Protein AF-A0A945JU28-F1 (afdb_monomer)

Nearest PDB structures (foldseek):
  5l0b-assembly1_A  TM=1.594E-01  e=4.476E+00  Rattus norvegicus
  5mhp-assembly1_A  TM=1.867E-01  e=7.519E+00  Homo sapiens
  5l0e-assembly1_A  TM=1.637E-01  e=5.437E+00  Rattus norvegicus
  5olb-assembly1_A  TM=1.690E-01  e=5.801E+00  Mus musculus

Solvent-accessible surface area (backbone atoms only — not comparable to full-atom values): 14036 Å² total; per-residue (Å²): 142,80,88,73,96,76,74,76,91,63,91,68,73,68,93,60,62,91,32,33,86,35,89,89,37,90,53,13,48,70,56,55,32,55,73,56,69,64,57,60,71,71,55,27,81,43,20,20,92,80,35,74,1,50,85,67,68,55,36,48,52,78,80,30,81,82,35,85,69,35,61,32,73,58,32,27,42,95,88,31,65,54,40,65,24,21,89,85,69,45,60,48,35,66,38,77,70,21,21,48,49,60,63,52,53,67,40,61,68,30,60,69,61,55,70,48,41,42,24,63,76,59,94,44,71,87,31,72,81,51,71,71,80,82,89,66,82,57,78,43,70,22,70,69,30,37,34,84,77,15,65,60,46,76,41,79,92,72,44,27,42,25,21,20,33,62,34,15,26,67,44,67,15,78,38,38,59,46,51,49,35,48,81,83,67,65,72,85,45,92,40,22,32,35,51,51,71,85,41,96,56,85,82,54,68,87,55,93,65,94,44,63,24,83,67,27,55,74,26,24,38,82,86,68,46,63,78,30,24,73,54,34,89,64,80,62,83,75,76

Foldseek 3Di:
DDDDPDDDPDPPPPPADPCCPPPPDPRHVLNVCVVVLVDCCVVCVQCNPQSCGRVNNDRQCVPVVVHCFDQQNQAPHDPDSHHCAHNVRDNQLLDLRNFCRCVQQVDQLADGDDPQQFFDDAPTSPGCQPRVPPRDTDTDHDPLQCFQNFDWDADPVQCKIARGQQQAVHAQAPGRMDHRSDPVPPCPDPRRNHHDPVDPDPPDDNDPDPAPCVPLVVAADRVRGGPDNHQGSVNDDRD

Radius of gyration: 24.11 Å; Cα contacts (8 Å, |Δi|>4): 373; chains: 1; bounding box: 66×28×70 Å

pLDDT: mean 83.83, std 13.15, range [36.69, 96.69]

Sequence (239 aa):
MTDDPLQPSGPAARAHPEGWIIGSSDEHHAKAIAAAGWDLVECQTCHGVDYSGGITASSCYTCHDQGPEDCDVCHGGGGQIHPPEDLSGSSDPASRGVGAHMAHLSTQATTPLECDDCHQIPAGFADPAHIDGDGRAEVIFGERALTGGAMPIYDVDMASCANTYCHSGGRFGLNPTVTWNNPEANEGACGTCHALAPGPETAHVQVNATSCAICHASMIDADDNFIDASLHMNGEPDL

Structure (mmCIF, N/CA/C/O backbone):
data_AF-A0A945JU28-F1
#
_entry.id   AF-A0A945JU28-F1
#
loop_
_atom_site.group_PDB
_atom_site.id
_atom_site.type_symbol
_atom_site.label_atom_id
_atom_site.label_alt_id
_atom_site.label_comp_id
_atom_site.label_asym_id
_atom_site.label_entity_id
_atom_site.label_seq_id
_atom_site.pdbx_PDB_ins_code
_atom_site.Cartn_x
_atom_site.Cartn_y
_atom_site.Cartn_z
_atom_site.occupancy
_atom_site.B_iso_or_equiv
_atom_site.auth_seq_id
_atom_site.auth_comp_id
_atom_site.auth_asym_id
_atom_site.auth_atom_id
_atom_site.pdbx_PDB_model_num
ATOM 1 N N . MET A 1 1 ? 41.850 3.429 -12.110 1.00 42.38 1 MET A N 1
ATOM 2 C CA . MET A 1 1 ? 41.727 3.690 -13.555 1.00 42.38 1 MET A CA 1
ATOM 3 C C . MET A 1 1 ? 42.361 2.517 -14.266 1.00 42.38 1 MET A C 1
ATOM 5 O O . MET A 1 1 ? 43.581 2.422 -14.302 1.00 42.38 1 MET A O 1
ATOM 9 N N . THR A 1 2 ? 41.538 1.573 -14.693 1.00 36.69 2 THR A N 1
ATOM 10 C CA . THR A 1 2 ? 41.939 0.443 -15.531 1.00 36.69 2 THR A CA 1
ATOM 11 C C . THR A 1 2 ? 40.848 0.321 -16.577 1.00 36.69 2 THR A C 1
ATOM 13 O O . THR A 1 2 ? 39.710 0.017 -16.229 1.00 36.69 2 THR A O 1
ATOM 16 N N . ASP A 1 3 ? 41.203 0.690 -17.803 1.00 40.12 3 ASP A N 1
ATOM 17 C CA . ASP A 1 3 ? 40.348 0.689 -18.984 1.00 40.12 3 ASP A CA 1
ATOM 18 C C . ASP A 1 3 ? 39.880 -0.734 -19.331 1.00 40.12 3 ASP A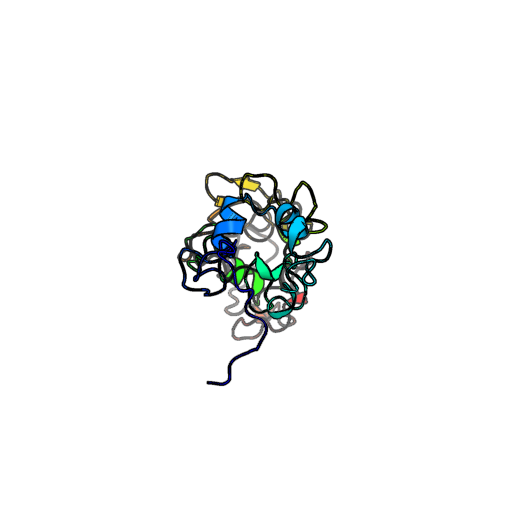 C 1
ATOM 20 O O . ASP A 1 3 ? 40.686 -1.666 -19.371 1.00 40.12 3 ASP A O 1
ATOM 24 N N . ASP A 1 4 ? 38.580 -0.882 -19.593 1.00 41.47 4 ASP A N 1
ATOM 25 C CA . ASP A 1 4 ? 37.949 -2.087 -20.144 1.00 41.47 4 ASP A CA 1
ATOM 26 C C . ASP A 1 4 ? 38.040 -2.058 -21.691 1.00 41.47 4 ASP A C 1
ATOM 28 O O . ASP A 1 4 ? 37.616 -1.074 -22.309 1.00 41.47 4 ASP A O 1
ATOM 32 N N . PRO A 1 5 ? 38.618 -3.083 -22.351 1.00 43.69 5 PRO A N 1
ATOM 33 C CA . PRO A 1 5 ? 38.992 -3.036 -23.766 1.00 43.69 5 PRO A CA 1
ATOM 34 C C . PRO A 1 5 ? 37.866 -3.329 -24.781 1.00 43.69 5 PRO A C 1
ATOM 36 O O . PRO A 1 5 ? 38.167 -3.751 -25.898 1.00 43.69 5 PRO A O 1
ATOM 39 N N . LEU A 1 6 ? 36.589 -3.080 -24.476 1.00 43.50 6 LEU A N 1
ATOM 40 C CA . LEU A 1 6 ? 35.486 -3.272 -25.438 1.00 43.50 6 LEU A CA 1
ATOM 41 C C . LEU A 1 6 ? 34.560 -2.056 -25.589 1.00 43.50 6 LEU A C 1
ATOM 43 O O . LEU A 1 6 ? 33.346 -2.204 -25.704 1.00 43.50 6 LEU A O 1
ATOM 47 N N . GLN A 1 7 ? 35.113 -0.843 -25.681 1.00 45.75 7 GLN A N 1
ATOM 48 C CA . GLN A 1 7 ? 34.327 0.282 -26.199 1.00 45.75 7 GLN A CA 1
ATOM 49 C C . GLN A 1 7 ? 34.174 0.178 -27.730 1.00 45.75 7 GLN A C 1
ATOM 51 O O . GLN A 1 7 ? 35.179 0.258 -28.449 1.00 45.75 7 GLN A O 1
ATOM 56 N N . PRO A 1 8 ? 32.948 0.013 -28.270 1.00 40.78 8 PRO A N 1
ATOM 57 C CA . PRO A 1 8 ? 32.738 -0.001 -29.710 1.00 40.78 8 PRO A CA 1
ATOM 58 C C . PRO A 1 8 ? 33.094 1.364 -30.306 1.00 40.78 8 PRO A C 1
ATOM 60 O O . PRO A 1 8 ? 32.563 2.407 -29.929 1.00 40.78 8 PRO A O 1
ATOM 63 N N . SER A 1 9 ? 34.023 1.345 -31.257 1.00 44.06 9 SER A N 1
ATOM 64 C CA . SER A 1 9 ? 34.525 2.521 -31.962 1.00 44.06 9 SER A CA 1
ATOM 65 C C . SER A 1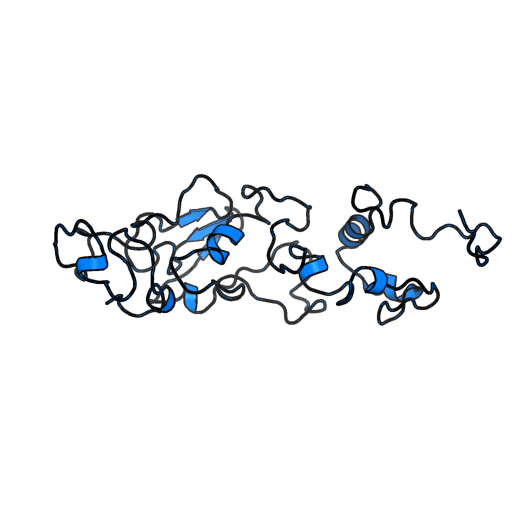 9 ? 33.588 2.863 -33.126 1.00 44.06 9 SER A C 1
ATOM 67 O O . SER A 1 9 ? 33.711 2.346 -34.234 1.00 44.06 9 SER A O 1
ATOM 69 N N . GLY A 1 10 ? 32.633 3.746 -32.855 1.00 37.34 10 GLY A N 1
ATOM 70 C CA . GLY A 1 10 ? 31.731 4.394 -33.810 1.00 37.34 10 GLY A CA 1
ATOM 71 C C . GLY A 1 10 ? 30.787 5.329 -33.047 1.00 37.34 10 GLY A C 1
ATOM 72 O O . GLY A 1 10 ? 30.695 5.196 -31.826 1.00 37.34 10 GLY A O 1
ATOM 73 N N . PRO A 1 11 ? 30.073 6.272 -33.691 1.00 40.19 11 PRO A N 1
ATOM 74 C CA . PRO A 1 11 ? 29.002 7.003 -33.027 1.00 40.19 11 PRO A CA 1
ATOM 75 C C . PRO A 1 11 ? 27.813 6.049 -32.861 1.00 40.19 11 PRO A C 1
ATOM 77 O O . PRO A 1 11 ? 26.791 6.176 -33.530 1.00 40.19 11 PRO A O 1
ATOM 80 N N . ALA A 1 12 ? 27.963 5.040 -32.003 1.00 47.75 12 ALA A N 1
ATOM 81 C CA . ALA A 1 12 ? 26.825 4.376 -31.413 1.00 47.75 12 ALA A CA 1
ATOM 82 C C . ALA A 1 12 ? 26.159 5.453 -30.561 1.00 47.75 12 ALA A C 1
ATOM 84 O O . ALA A 1 12 ? 26.681 5.837 -29.513 1.00 47.75 12 ALA A O 1
ATOM 85 N N . ALA A 1 13 ? 25.066 6.023 -31.068 1.00 52.62 13 ALA A N 1
ATOM 86 C CA . ALA A 1 13 ? 24.172 6.797 -30.231 1.00 52.62 13 ALA A CA 1
ATOM 87 C C . ALA A 1 13 ? 23.906 5.935 -28.995 1.00 52.62 13 ALA A C 1
ATOM 89 O O . ALA A 1 13 ? 23.427 4.807 -29.122 1.00 52.62 13 ALA A O 1
ATOM 90 N N . ARG A 1 14 ? 24.329 6.408 -27.820 1.00 68.56 14 ARG A N 1
ATOM 91 C CA . ARG A 1 14 ? 23.984 5.734 -26.574 1.00 68.56 14 ARG A CA 1
ATOM 92 C C . ARG A 1 14 ? 22.463 5.654 -26.560 1.00 68.56 14 ARG A C 1
ATOM 94 O O . ARG A 1 14 ? 21.815 6.693 -26.630 1.00 68.56 14 ARG A O 1
ATOM 101 N N . ALA A 1 15 ? 21.921 4.439 -26.536 1.00 84.12 15 ALA A N 1
ATOM 102 C CA . ALA A 1 15 ? 20.474 4.244 -26.528 1.00 84.12 15 ALA A CA 1
ATOM 103 C C . ALA A 1 15 ? 19.839 4.891 -25.285 1.00 84.12 15 ALA A C 1
ATOM 105 O O . ALA A 1 15 ? 18.707 5.353 -25.350 1.00 84.12 15 ALA A O 1
ATOM 106 N N . HIS A 1 16 ? 20.608 4.985 -24.191 1.00 89.88 16 HIS A N 1
ATOM 107 C CA . HIS A 1 16 ? 20.205 5.617 -22.941 1.00 89.88 16 HIS A CA 1
ATOM 108 C C . HIS A 1 16 ? 21.125 6.796 -22.557 1.00 89.88 16 HIS A C 1
ATOM 110 O O . HIS A 1 16 ? 22.333 6.759 -22.842 1.00 89.88 16 HIS A O 1
ATOM 116 N N . PRO A 1 17 ? 20.588 7.825 -21.880 1.00 90.56 17 PRO A N 1
ATOM 117 C CA . PRO A 1 17 ? 21.346 8.965 -21.360 1.00 90.56 17 PRO A CA 1
ATOM 118 C C . PRO A 1 17 ? 22.371 8.574 -20.281 1.00 90.56 17 PRO A C 1
ATOM 120 O O . PRO A 1 17 ? 22.396 7.456 -19.769 1.00 90.56 17 PRO A O 1
ATOM 123 N N . GLU A 1 18 ? 23.249 9.513 -19.906 1.00 88.00 18 GLU A N 1
ATOM 124 C CA . GLU A 1 18 ? 24.277 9.270 -18.881 1.00 88.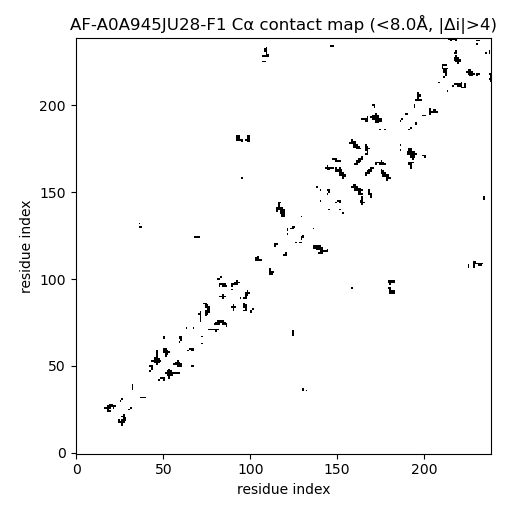00 18 GLU A CA 1
ATOM 125 C C . GLU A 1 18 ? 23.703 8.965 -17.499 1.00 88.00 18 GLU A C 1
ATOM 127 O O . GLU A 1 18 ? 24.243 8.120 -16.789 1.00 88.00 18 GLU A O 1
ATOM 132 N N . GLY A 1 19 ? 22.576 9.590 -17.165 1.00 90.75 19 GLY A N 1
ATOM 133 C C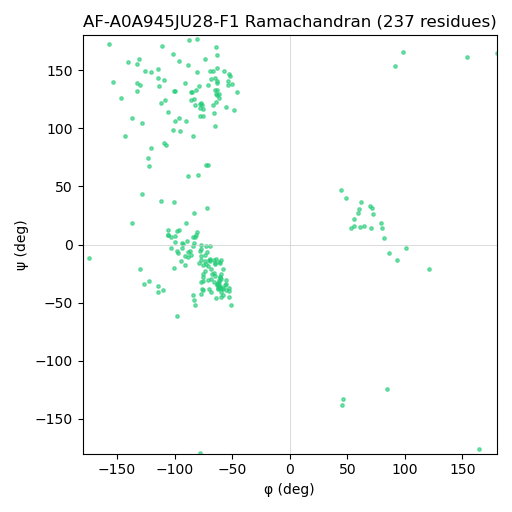A . GLY A 1 19 ? 21.897 9.425 -15.885 1.00 90.75 19 GLY A CA 1
ATOM 134 C C . GLY A 1 19 ? 21.094 8.135 -15.715 1.00 90.75 19 GLY A C 1
ATOM 135 O O . GLY A 1 19 ? 20.540 7.934 -14.641 1.00 90.75 19 GLY A O 1
ATOM 136 N N . TRP A 1 20 ? 21.054 7.248 -16.717 1.00 92.06 20 TRP A N 1
ATOM 137 C CA . TRP A 1 20 ? 20.153 6.084 -16.748 1.00 92.06 20 TRP A CA 1
ATOM 138 C C . TRP A 1 20 ? 20.208 5.193 -15.498 1.00 92.06 20 TRP A C 1
ATOM 140 O O . TRP A 1 20 ? 19.177 4.732 -15.016 1.00 92.06 20 TRP A O 1
ATOM 150 N N . ILE A 1 21 ? 21.406 4.971 -14.952 1.00 90.31 21 ILE A N 1
ATOM 151 C CA . ILE A 1 21 ? 21.650 4.107 -13.780 1.00 90.31 21 ILE A CA 1
ATOM 152 C C . ILE A 1 21 ? 21.949 4.897 -12.498 1.00 90.31 21 ILE A C 1
ATOM 154 O O . ILE A 1 21 ? 22.379 4.330 -11.497 1.00 90.31 21 ILE A O 1
ATOM 158 N N . ILE A 1 22 ? 21.792 6.220 -12.533 1.00 90.00 22 ILE A N 1
ATOM 159 C CA . ILE A 1 22 ? 22.068 7.094 -11.395 1.00 90.00 22 ILE A CA 1
ATOM 160 C C . ILE A 1 22 ? 20.731 7.404 -10.726 1.00 90.00 22 ILE A C 1
ATOM 162 O O . ILE A 1 22 ? 19.955 8.189 -11.261 1.00 90.00 22 ILE A O 1
ATOM 166 N N . GLY A 1 23 ? 20.470 6.811 -9.556 1.00 84.88 23 GLY A N 1
ATOM 167 C CA . GLY A 1 23 ? 19.165 6.903 -8.878 1.00 84.88 23 GLY A CA 1
ATOM 168 C C . GLY A 1 23 ? 18.668 8.332 -8.620 1.00 84.88 23 GLY A C 1
ATOM 169 O O . GLY A 1 23 ? 17.474 8.591 -8.670 1.00 84.88 23 GLY A O 1
ATOM 170 N N . SER A 1 24 ? 19.576 9.291 -8.420 1.00 85.75 24 SER A N 1
ATOM 171 C CA . SER A 1 24 ? 19.233 10.708 -8.225 1.00 85.75 24 SER A CA 1
ATOM 172 C C . SER A 1 24 ? 19.026 11.501 -9.521 1.00 85.75 24 SER A C 1
ATOM 174 O O . SER A 1 24 ? 18.768 12.702 -9.465 1.00 85.75 24 SER A O 1
ATOM 176 N N . SER A 1 25 ? 19.186 10.879 -10.690 1.00 92.81 25 SER A N 1
ATOM 177 C CA . SER A 1 25 ? 19.094 11.570 -11.973 1.00 92.81 25 SER A CA 1
ATOM 178 C C . SER A 1 25 ? 17.648 11.785 -12.421 1.00 92.81 25 SER A C 1
ATOM 180 O O . SER A 1 25 ? 16.758 10.967 -12.187 1.00 92.81 25 SER A O 1
ATOM 182 N N . ASP A 1 26 ? 17.413 12.876 -13.146 1.00 90.25 26 ASP A N 1
ATOM 183 C CA . ASP A 1 26 ? 16.169 13.079 -13.898 1.00 90.25 26 ASP A CA 1
ATOM 184 C C . ASP A 1 26 ? 16.043 12.166 -15.115 1.00 90.25 26 ASP A C 1
ATOM 186 O O . ASP A 1 26 ? 14.937 11.877 -15.553 1.00 90.25 26 ASP A O 1
ATOM 190 N N . GLU A 1 27 ? 17.162 11.606 -15.562 1.00 91.12 27 GLU A N 1
ATOM 191 C CA . GLU A 1 27 ? 17.245 10.666 -16.677 1.00 91.12 27 GLU A CA 1
ATOM 192 C C . GLU A 1 27 ? 17.252 9.198 -16.214 1.00 91.12 27 GLU A C 1
ATOM 194 O O . GLU A 1 27 ? 17.620 8.304 -16.979 1.00 91.12 27 GLU A O 1
ATOM 199 N N . HIS A 1 28 ? 16.924 8.941 -14.943 1.00 93.06 28 HIS A N 1
ATOM 200 C CA . HIS A 1 28 ? 16.930 7.596 -14.375 1.00 93.06 28 HIS A CA 1
ATOM 201 C C . HIS A 1 28 ? 15.899 6.691 -15.062 1.00 93.06 28 HIS A C 1
ATOM 203 O O . HIS A 1 28 ? 14.772 7.111 -15.330 1.00 93.06 28 HIS A O 1
ATOM 209 N N . HIS A 1 29 ? 16.256 5.425 -15.290 1.00 92.75 29 HIS A N 1
ATOM 210 C CA . HIS A 1 29 ? 15.413 4.470 -16.013 1.00 92.75 29 HIS A CA 1
ATOM 211 C C . HIS A 1 29 ? 14.015 4.298 -15.412 1.00 92.75 29 HIS A C 1
ATOM 213 O O . HIS A 1 29 ? 13.062 4.180 -16.170 1.00 92.75 29 HIS A O 1
ATOM 219 N N . ALA A 1 30 ? 13.858 4.374 -14.084 1.00 90.44 30 ALA A N 1
ATOM 220 C CA . ALA A 1 30 ? 12.537 4.301 -13.449 1.00 90.44 30 ALA A CA 1
ATOM 221 C C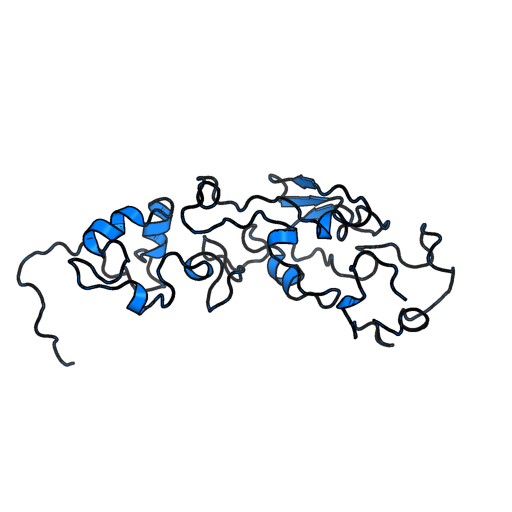 . ALA A 1 30 ? 11.576 5.395 -13.958 1.00 90.44 30 ALA A C 1
ATOM 223 O O . ALA A 1 30 ? 10.405 5.124 -14.200 1.00 90.44 30 ALA A O 1
ATOM 224 N N . LYS A 1 31 ? 12.078 6.616 -14.212 1.00 90.12 31 LYS A N 1
ATOM 225 C CA . LYS A 1 31 ? 11.278 7.719 -14.776 1.00 90.12 31 LYS A CA 1
ATOM 226 C C . LYS A 1 31 ? 10.909 7.455 -16.237 1.00 90.12 31 LYS A C 1
ATOM 228 O O . LYS A 1 31 ? 9.797 7.766 -16.653 1.00 90.12 31 LYS A O 1
ATOM 233 N N . ALA A 1 32 ? 11.824 6.869 -17.008 1.00 90.31 32 ALA A N 1
ATOM 234 C CA . ALA A 1 32 ? 11.563 6.490 -18.395 1.00 90.31 32 ALA A CA 1
ATOM 235 C C . ALA A 1 32 ? 10.543 5.344 -18.498 1.00 90.31 32 ALA A C 1
ATOM 237 O O . ALA A 1 32 ? 9.647 5.409 -19.334 1.00 90.31 32 ALA A O 1
ATOM 238 N N . ILE A 1 33 ? 10.637 4.347 -17.615 1.00 92.19 33 ILE A N 1
ATOM 239 C CA . ILE A 1 33 ? 9.684 3.235 -17.508 1.00 92.19 33 ILE A CA 1
ATOM 240 C C . ILE A 1 33 ? 8.305 3.764 -17.099 1.00 92.19 33 ILE A C 1
ATOM 242 O O . ILE A 1 33 ? 7.317 3.453 -17.757 1.00 92.19 33 ILE A O 1
ATOM 246 N N . ALA A 1 34 ? 8.228 4.645 -16.096 1.00 90.56 34 ALA A N 1
ATOM 247 C CA . ALA A 1 34 ? 6.977 5.304 -15.717 1.00 90.56 34 ALA A CA 1
ATOM 248 C C . ALA A 1 34 ? 6.354 6.084 -16.892 1.00 90.56 34 ALA A C 1
ATOM 250 O O . ALA A 1 34 ? 5.154 5.988 -17.145 1.00 90.56 34 ALA A O 1
ATOM 251 N N . ALA A 1 35 ? 7.167 6.819 -17.661 1.00 89.62 35 ALA A N 1
ATOM 252 C CA . ALA A 1 35 ? 6.713 7.549 -18.847 1.00 89.62 35 ALA A CA 1
ATOM 253 C C . ALA A 1 35 ? 6.258 6.629 -19.997 1.00 89.62 35 ALA A C 1
ATOM 255 O O . ALA A 1 35 ? 5.427 7.038 -20.808 1.00 89.62 35 ALA A O 1
ATOM 256 N N . ALA A 1 36 ? 6.769 5.397 -20.050 1.00 89.31 36 ALA A N 1
ATOM 257 C CA . ALA A 1 36 ? 6.320 4.342 -20.955 1.00 89.31 36 ALA A CA 1
ATOM 258 C C . ALA A 1 36 ? 5.072 3.598 -20.439 1.00 89.31 36 ALA A C 1
ATOM 260 O O . ALA A 1 36 ? 4.655 2.612 -21.039 1.00 89.31 36 ALA A O 1
ATOM 261 N N . GLY A 1 37 ? 4.463 4.055 -19.338 1.00 90.00 37 GLY A N 1
ATOM 262 C CA . GLY A 1 37 ? 3.306 3.393 -18.737 1.00 90.00 37 GLY A CA 1
ATOM 263 C C . GLY A 1 37 ? 3.663 2.070 -18.066 1.00 90.00 37 GLY A C 1
ATOM 264 O O . GLY A 1 37 ? 2.842 1.164 -18.058 1.00 90.00 37 GLY A O 1
ATOM 265 N N . TRP A 1 38 ? 4.883 1.962 -17.533 1.00 91.62 38 TRP A N 1
ATOM 266 C CA . TRP A 1 38 ? 5.418 0.763 -16.880 1.00 91.62 38 TRP A CA 1
ATOM 267 C C . TRP A 1 38 ? 5.576 -0.454 -17.805 1.00 91.62 38 TRP A C 1
ATOM 269 O O . TRP A 1 38 ? 5.777 -1.565 -17.327 1.00 91.62 38 TRP A O 1
ATOM 279 N N . ASP A 1 39 ? 5.540 -0.256 -19.126 1.00 90.88 39 ASP A N 1
ATOM 280 C CA . ASP A 1 39 ? 5.762 -1.319 -20.106 1.00 90.88 39 ASP A CA 1
ATOM 281 C C . ASP A 1 39 ? 7.262 -1.638 -20.255 1.00 90.88 39 ASP A C 1
ATOM 283 O O . ASP A 1 39 ? 8.064 -0.802 -20.679 1.00 90.88 39 ASP A O 1
ATOM 287 N N . LEU A 1 40 ? 7.641 -2.873 -19.915 1.00 92.69 40 LEU A N 1
ATOM 288 C CA . LEU A 1 40 ? 9.009 -3.387 -20.035 1.00 92.69 40 LEU A CA 1
ATOM 289 C C . LEU A 1 40 ? 9.239 -4.206 -21.317 1.00 92.69 40 LEU A C 1
ATOM 291 O O . LEU A 1 40 ? 10.381 -4.564 -21.625 1.00 92.69 40 LEU A O 1
ATOM 295 N N . VAL A 1 41 ? 8.190 -4.496 -22.097 1.00 91.94 41 VAL A N 1
ATOM 296 C CA . VAL A 1 41 ? 8.263 -5.385 -23.268 1.00 91.94 41 VAL A CA 1
ATOM 297 C C . VAL A 1 41 ? 9.214 -4.829 -24.324 1.00 91.94 41 VAL A C 1
ATOM 299 O O . VAL A 1 41 ? 9.990 -5.579 -24.918 1.00 91.94 41 VAL A O 1
ATOM 302 N N . GLU A 1 42 ? 9.228 -3.512 -24.539 1.00 91.00 42 GLU A N 1
ATOM 303 C CA . GLU A 1 42 ? 10.135 -2.899 -25.514 1.00 91.00 42 GLU A CA 1
ATOM 304 C C . GLU A 1 42 ? 11.611 -3.132 -25.145 1.00 91.00 42 GLU A C 1
ATOM 306 O O . GLU A 1 42 ? 12.438 -3.408 -26.025 1.00 91.00 42 GLU A O 1
ATOM 311 N N . CYS A 1 43 ? 11.937 -3.125 -23.847 1.00 92.69 43 CYS A N 1
ATOM 312 C CA . CYS A 1 43 ? 13.291 -3.344 -23.340 1.00 92.69 43 CYS A CA 1
ATOM 313 C C . CYS A 1 43 ? 13.830 -4.730 -23.724 1.00 92.69 43 CYS A C 1
ATOM 315 O O . CYS A 1 43 ? 15.028 -4.870 -24.002 1.00 92.69 43 CYS A O 1
ATOM 317 N N . GLN A 1 44 ? 12.955 -5.738 -23.815 1.00 94.69 44 GLN A N 1
ATOM 318 C CA . GLN A 1 44 ? 13.317 -7.114 -24.174 1.00 94.69 44 GLN A CA 1
ATOM 319 C C . GLN A 1 44 ? 13.953 -7.216 -25.566 1.00 94.69 44 GLN A C 1
ATOM 321 O O . GLN A 1 44 ? 14.806 -8.076 -25.800 1.00 94.69 44 GLN A O 1
ATOM 326 N N . THR A 1 45 ? 13.612 -6.298 -26.479 1.00 94.44 45 THR A N 1
ATOM 327 C CA . THR A 1 45 ? 14.178 -6.232 -27.840 1.00 94.44 45 THR A CA 1
ATOM 328 C C . THR A 1 45 ? 15.706 -6.149 -27.825 1.00 94.44 45 THR A C 1
ATOM 330 O O . THR A 1 45 ? 16.376 -6.703 -28.699 1.00 94.44 45 THR A O 1
ATOM 333 N N . CYS A 1 46 ? 16.264 -5.480 -26.813 1.00 94.69 46 CYS A N 1
ATOM 334 C CA . CYS A 1 46 ? 17.700 -5.257 -26.666 1.00 94.69 46 CYS A CA 1
ATOM 335 C C . CYS A 1 46 ? 18.299 -6.056 -25.499 1.00 94.69 46 CYS A C 1
ATOM 337 O O . CYS A 1 46 ? 19.399 -6.599 -25.627 1.00 94.69 46 CYS A O 1
ATOM 339 N N . HIS A 1 47 ? 17.578 -6.151 -24.381 1.00 95.19 47 HIS A N 1
ATOM 340 C CA . HIS A 1 47 ? 18.051 -6.747 -23.128 1.00 95.19 47 HIS A CA 1
ATOM 341 C C . HIS A 1 47 ? 17.696 -8.232 -22.969 1.00 95.19 47 HIS A C 1
ATOM 343 O O . HIS A 1 47 ? 18.091 -8.844 -21.981 1.00 95.19 47 HIS A O 1
ATOM 349 N N . GLY A 1 48 ? 17.043 -8.833 -23.969 1.00 96.62 48 GLY A N 1
ATOM 350 C CA . GLY A 1 48 ? 16.643 -10.238 -23.964 1.00 96.62 48 GLY A CA 1
ATOM 351 C C . GLY A 1 48 ? 15.237 -10.430 -23.405 1.00 96.62 48 GLY A C 1
ATOM 352 O O . GLY A 1 48 ? 14.769 -9.634 -22.598 1.00 96.62 48 GLY A O 1
ATOM 353 N N . VAL A 1 49 ? 14.571 -11.502 -23.839 1.00 94.94 49 VAL A N 1
ATOM 354 C CA . VAL A 1 49 ? 13.208 -11.862 -23.395 1.00 94.94 49 VAL A CA 1
ATOM 355 C C . VAL A 1 49 ? 13.112 -12.102 -21.892 1.00 94.94 49 VAL A C 1
ATOM 357 O O . VAL A 1 49 ? 12.047 -11.957 -21.312 1.00 94.94 49 VAL A O 1
ATOM 360 N N . ASP A 1 50 ? 14.227 -12.482 -21.281 1.00 95.19 50 ASP A N 1
ATOM 361 C CA . ASP A 1 50 ? 14.378 -12.715 -19.857 1.00 95.19 50 ASP A CA 1
ATOM 362 C C . ASP A 1 50 ? 15.105 -11.565 -19.163 1.00 95.19 50 ASP A C 1
ATOM 364 O O . ASP A 1 50 ? 15.426 -11.715 -18.004 1.00 95.19 50 ASP A O 1
ATOM 368 N N . TYR A 1 51 ? 15.407 -10.448 -19.837 1.00 96.69 51 TYR A N 1
ATOM 369 C CA . TYR A 1 51 ? 16.184 -9.318 -19.304 1.00 96.69 51 TYR A CA 1
ATOM 370 C C . TYR A 1 51 ? 17.624 -9.648 -18.864 1.00 96.69 51 TYR A C 1
ATOM 372 O O . TYR A 1 51 ? 18.276 -8.846 -18.182 1.00 96.69 51 TYR A O 1
ATOM 380 N N . SER A 1 52 ? 18.168 -10.804 -19.267 1.00 96.50 52 SER A N 1
ATOM 381 C CA . SER A 1 52 ? 19.497 -11.265 -18.843 1.00 96.50 52 SER A CA 1
ATOM 382 C C . SER A 1 52 ? 20.658 -10.649 -19.640 1.00 96.50 52 SER A C 1
ATOM 384 O O . SER A 1 52 ? 21.804 -11.090 -19.522 1.00 96.50 52 SER A O 1
ATOM 386 N N . GLY A 1 53 ? 20.383 -9.659 -20.490 1.00 93.56 53 GLY A N 1
ATOM 387 C CA . GLY A 1 53 ? 21.371 -8.873 -21.225 1.00 93.56 53 GLY A CA 1
ATOM 388 C C . GLY A 1 53 ? 21.250 -8.924 -22.743 1.00 93.56 53 GLY A C 1
ATOM 389 O O . GLY A 1 53 ? 21.719 -7.998 -23.396 1.00 93.56 53 GLY A O 1
ATOM 390 N N . GLY A 1 54 ? 20.599 -9.936 -23.322 1.00 94.44 54 GLY A N 1
ATOM 391 C CA . GLY A 1 54 ? 20.291 -9.982 -24.757 1.00 94.44 54 GLY A CA 1
ATOM 392 C C . GLY A 1 54 ? 21.469 -9.619 -25.674 1.00 94.44 54 GLY A C 1
ATOM 393 O O . GLY A 1 54 ? 22.592 -10.092 -25.494 1.00 94.44 54 GLY A O 1
ATOM 394 N N . ILE A 1 55 ? 21.215 -8.758 -26.666 1.00 93.75 55 ILE A N 1
ATOM 395 C CA . ILE A 1 55 ? 22.236 -8.289 -27.622 1.00 93.75 55 ILE A CA 1
ATOM 396 C C . ILE A 1 55 ? 23.149 -7.198 -27.044 1.00 93.75 55 ILE A C 1
ATOM 398 O O . ILE A 1 55 ? 24.205 -6.927 -27.614 1.00 93.75 55 ILE A O 1
ATOM 402 N N . THR A 1 56 ? 22.755 -6.562 -25.935 1.00 92.50 56 THR A N 1
ATOM 403 C CA . THR A 1 56 ? 23.533 -5.497 -25.278 1.00 92.50 56 THR A CA 1
ATOM 404 C C . THR A 1 56 ? 24.485 -6.025 -24.204 1.00 92.50 56 THR A C 1
ATOM 406 O O . THR A 1 56 ? 25.303 -5.261 -23.696 1.00 92.50 56 THR A O 1
ATOM 409 N N . ALA A 1 57 ? 24.366 -7.306 -23.834 1.00 93.69 57 ALA A N 1
ATOM 410 C CA . ALA A 1 57 ? 25.011 -7.941 -22.682 1.00 93.69 57 ALA A CA 1
ATOM 411 C C . ALA A 1 57 ? 24.776 -7.222 -21.332 1.00 93.69 57 ALA A C 1
ATOM 413 O O . ALA A 1 57 ? 25.467 -7.502 -20.355 1.00 93.69 57 ALA A O 1
ATOM 414 N N . SER A 1 58 ? 23.806 -6.304 -21.256 1.00 92.44 58 SER A N 1
ATOM 415 C CA . SER A 1 58 ? 23.522 -5.497 -20.063 1.00 92.44 58 SER A CA 1
ATOM 416 C C . SER A 1 58 ? 22.315 -6.065 -19.320 1.00 92.44 58 SER A C 1
ATOM 418 O O . SER A 1 58 ? 21.178 -5.823 -19.718 1.00 92.44 58 SER A O 1
ATOM 420 N N . SER A 1 59 ? 22.568 -6.852 -18.274 1.00 95.00 59 SER A N 1
ATOM 421 C CA . SER A 1 59 ? 21.541 -7.589 -17.526 1.00 95.00 59 SER A CA 1
ATOM 422 C C . SER A 1 59 ? 20.882 -6.740 -16.436 1.00 95.00 59 SER A C 1
ATOM 424 O O . SER A 1 59 ? 21.588 -6.163 -15.603 1.00 95.00 59 SER A O 1
ATOM 426 N N . CYS A 1 60 ? 19.546 -6.733 -16.385 1.00 94.31 60 CYS A N 1
ATOM 427 C CA . CYS A 1 60 ? 18.772 -6.095 -15.310 1.00 94.31 60 CYS A CA 1
ATOM 428 C C . CYS A 1 60 ? 19.073 -6.721 -13.937 1.00 94.31 60 CYS A C 1
ATOM 430 O O . CYS A 1 60 ? 19.128 -6.014 -12.931 1.00 94.31 60 CYS A O 1
ATOM 432 N N . TYR A 1 61 ? 19.404 -8.015 -13.918 1.00 95.56 61 TYR A N 1
ATOM 433 C CA . TYR A 1 61 ? 19.793 -8.769 -12.719 1.00 95.56 61 TYR A CA 1
ATOM 434 C C . TYR A 1 61 ? 21.143 -8.370 -12.131 1.00 95.56 61 TYR A C 1
ATOM 436 O O . TYR A 1 61 ? 21.573 -8.932 -11.134 1.00 95.56 61 TYR A O 1
ATOM 444 N N . THR A 1 62 ? 21.849 -7.421 -12.746 1.00 94.06 62 THR A N 1
ATOM 445 C CA . THR A 1 62 ? 23.056 -6.858 -12.129 1.00 94.06 62 THR A CA 1
ATOM 446 C C . THR A 1 62 ? 22.709 -6.027 -10.892 1.00 94.06 62 THR A C 1
ATOM 448 O O . THR A 1 62 ? 23.530 -5.922 -9.983 1.00 94.06 62 THR A O 1
ATOM 451 N N . CYS A 1 63 ? 21.512 -5.430 -10.875 1.00 91.38 63 CYS A N 1
ATOM 452 C CA . CYS A 1 63 ? 21.022 -4.607 -9.769 1.00 91.38 63 CYS A CA 1
ATOM 453 C C . CYS A 1 63 ? 19.694 -5.118 -9.188 1.00 91.38 63 CYS A C 1
ATOM 455 O O . CYS A 1 63 ? 19.458 -4.934 -8.000 1.00 91.38 63 CYS A O 1
ATOM 457 N N . HIS A 1 64 ? 18.836 -5.736 -10.006 1.00 92.00 64 HIS A N 1
ATOM 458 C CA . HIS A 1 64 ? 17.531 -6.261 -9.595 1.00 92.00 64 HIS A CA 1
ATOM 459 C C . HIS A 1 64 ? 17.573 -7.788 -9.545 1.00 92.00 64 HIS A C 1
ATOM 461 O O . HIS A 1 64 ? 17.239 -8.453 -10.522 1.00 92.00 64 HIS A O 1
ATOM 467 N N . ASP A 1 65 ? 18.010 -8.349 -8.420 1.00 90.94 65 ASP A N 1
ATOM 468 C CA . ASP A 1 65 ? 18.327 -9.780 -8.297 1.00 90.94 65 ASP A CA 1
ATOM 469 C C . ASP A 1 65 ? 17.142 -10.717 -8.596 1.00 90.94 65 ASP A C 1
ATOM 471 O O . ASP A 1 65 ? 17.352 -11.827 -9.087 1.00 90.94 65 ASP A O 1
ATOM 475 N N . GLN A 1 66 ? 15.905 -10.276 -8.339 1.00 90.69 66 GLN A N 1
ATOM 476 C CA . GLN A 1 66 ? 14.678 -11.021 -8.668 1.00 90.69 66 GLN A CA 1
ATOM 477 C C . GLN A 1 66 ? 14.096 -10.663 -10.048 1.00 90.69 66 GLN A C 1
ATOM 479 O O . GLN A 1 66 ? 13.118 -11.256 -10.496 1.00 90.69 66 GLN A O 1
ATOM 484 N N . GLY A 1 67 ? 14.750 -9.756 -10.772 1.00 92.50 67 GLY A N 1
ATOM 485 C CA . GLY A 1 67 ? 14.332 -9.260 -12.077 1.00 92.50 67 GLY A CA 1
ATOM 486 C C . GLY A 1 67 ? 13.600 -7.918 -12.000 1.00 92.50 67 GLY A C 1
ATOM 487 O O . GLY A 1 67 ? 13.191 -7.485 -10.928 1.00 92.50 67 GLY A O 1
ATOM 488 N N . PRO A 1 68 ? 13.444 -7.233 -13.145 1.00 93.19 68 PRO A N 1
ATOM 489 C CA . PRO A 1 68 ? 12.827 -5.906 -13.203 1.00 93.19 68 PRO A CA 1
ATOM 490 C C . PRO A 1 68 ? 11.300 -5.916 -13.001 1.00 93.19 68 PRO A C 1
ATOM 492 O O . PRO A 1 68 ? 10.706 -4.852 -12.885 1.00 93.19 68 PRO A O 1
ATOM 495 N N . GLU A 1 69 ? 10.680 -7.098 -12.982 1.00 93.00 69 GLU A N 1
ATOM 496 C CA . GLU A 1 69 ? 9.238 -7.307 -12.783 1.00 93.00 69 GLU A CA 1
ATOM 497 C C . GLU A 1 69 ? 8.888 -7.723 -11.339 1.00 93.00 69 GLU A C 1
ATOM 499 O O . GLU A 1 69 ? 7.723 -8.003 -11.051 1.00 93.00 69 GLU A O 1
ATOM 504 N N . ASP A 1 70 ? 9.876 -7.806 -10.437 1.00 90.62 70 ASP A N 1
ATOM 505 C CA . ASP A 1 70 ? 9.627 -8.135 -9.031 1.00 90.62 70 ASP A CA 1
ATOM 506 C C . ASP A 1 70 ? 8.838 -7.022 -8.323 1.00 90.62 70 ASP A C 1
ATOM 508 O O . ASP A 1 70 ? 8.943 -5.839 -8.656 1.00 90.62 70 ASP A O 1
ATOM 512 N N . CYS A 1 71 ? 8.026 -7.408 -7.339 1.00 87.94 71 CYS A N 1
ATOM 513 C CA . CYS A 1 71 ? 7.099 -6.508 -6.665 1.00 87.94 71 CYS A CA 1
ATOM 514 C C . CYS A 1 71 ? 7.827 -5.336 -5.993 1.00 87.94 71 CYS A C 1
ATOM 516 O O . CYS A 1 71 ? 7.351 -4.206 -6.088 1.00 87.94 71 CYS A O 1
ATOM 518 N N . ASP A 1 72 ? 8.980 -5.579 -5.359 1.00 86.88 72 ASP A N 1
ATOM 519 C CA . ASP A 1 72 ? 9.696 -4.559 -4.576 1.00 86.88 72 ASP A CA 1
ATOM 520 C C . ASP A 1 72 ? 10.489 -3.557 -5.432 1.00 86.88 72 ASP A C 1
ATOM 522 O O . ASP A 1 72 ? 11.021 -2.573 -4.913 1.00 86.88 72 ASP A O 1
ATOM 526 N N . VAL A 1 73 ? 10.541 -3.782 -6.749 1.00 88.44 73 VAL A N 1
ATOM 527 C CA . VAL A 1 73 ? 11.179 -2.879 -7.715 1.00 88.44 73 VAL A CA 1
ATOM 528 C C . VAL A 1 73 ? 10.314 -1.647 -7.968 1.00 88.44 73 VAL A C 1
ATOM 530 O O . VAL A 1 73 ? 10.847 -0.566 -8.229 1.00 88.44 73 VAL A O 1
ATOM 533 N N . CYS A 1 74 ? 8.991 -1.801 -7.885 1.00 87.62 74 CYS A N 1
ATOM 534 C CA . CYS A 1 74 ? 8.029 -0.713 -8.069 1.00 87.62 74 CYS A CA 1
ATOM 535 C C . CYS A 1 74 ? 7.258 -0.394 -6.785 1.00 87.62 74 CYS A C 1
ATOM 537 O O . CYS A 1 74 ? 7.043 0.776 -6.477 1.00 87.62 74 CYS A O 1
ATOM 539 N N . HIS A 1 75 ? 6.845 -1.414 -6.032 1.00 87.19 75 HIS A N 1
ATOM 540 C CA . HIS A 1 75 ? 6.070 -1.252 -4.806 1.00 87.19 75 HIS A CA 1
ATOM 541 C C . HIS A 1 75 ? 6.996 -1.262 -3.596 1.00 87.19 75 HIS A C 1
ATOM 543 O O . HIS A 1 75 ? 7.369 -2.315 -3.087 1.00 87.19 75 HIS A O 1
ATOM 549 N N . GLY A 1 76 ? 7.348 -0.073 -3.113 1.00 82.44 76 GLY A N 1
ATOM 550 C CA . GLY A 1 76 ? 8.213 0.090 -1.952 1.00 82.44 76 GLY A CA 1
ATOM 551 C C . GLY A 1 76 ? 9.701 0.022 -2.283 1.00 82.44 76 GLY A C 1
ATOM 552 O O . GLY A 1 76 ? 10.194 0.846 -3.049 1.00 82.44 76 GLY A O 1
ATOM 553 N N . GLY A 1 77 ? 10.440 -0.879 -1.630 1.00 76.25 77 GLY A N 1
ATOM 554 C CA . GLY A 1 77 ? 11.878 -1.041 -1.854 1.00 76.25 77 GLY A CA 1
ATOM 555 C C . GLY A 1 77 ? 12.654 -1.619 -0.669 1.00 76.25 77 GLY A C 1
ATOM 556 O O . GLY A 1 77 ? 12.214 -1.608 0.481 1.00 76.25 77 GLY A O 1
ATOM 557 N N . GLY A 1 78 ? 13.854 -2.136 -0.952 1.00 73.00 78 GLY A N 1
ATOM 558 C CA . GLY A 1 78 ? 14.737 -2.720 0.065 1.00 73.00 78 GLY A CA 1
ATOM 559 C C . GLY A 1 78 ? 14.222 -4.045 0.641 1.00 73.00 78 GLY A C 1
ATOM 560 O O . GLY A 1 78 ? 14.432 -4.312 1.826 1.00 73.00 78 GLY A O 1
ATOM 561 N N . GLY A 1 79 ? 13.535 -4.857 -0.172 1.00 75.25 79 GLY A N 1
ATOM 562 C CA . GLY A 1 79 ? 12.908 -6.110 0.251 1.00 75.25 79 GLY A CA 1
ATOM 563 C C . GLY A 1 79 ? 11.540 -5.941 0.911 1.00 75.25 79 GLY A C 1
ATOM 564 O O . GLY A 1 79 ? 11.002 -6.916 1.433 1.00 75.25 79 GLY A O 1
ATOM 565 N N . GLN A 1 80 ? 10.991 -4.723 0.936 1.00 74.62 80 GLN A N 1
ATOM 566 C CA . GLN A 1 80 ? 9.626 -4.453 1.383 1.00 74.62 80 GLN A CA 1
ATOM 567 C C . GLN A 1 80 ? 8.751 -4.152 0.167 1.00 74.62 80 GLN A C 1
ATOM 569 O O . GLN A 1 80 ? 8.934 -3.125 -0.479 1.00 74.62 80 GLN A O 1
ATOM 574 N N . ILE A 1 81 ? 7.787 -5.038 -0.096 1.00 75.56 81 ILE A N 1
ATOM 575 C CA . ILE A 1 81 ? 6.781 -4.925 -1.171 1.00 75.56 81 ILE A CA 1
ATOM 576 C C . ILE A 1 81 ? 5.602 -4.009 -0.795 1.00 75.56 81 ILE A C 1
ATOM 578 O O . ILE A 1 81 ? 4.565 -4.000 -1.453 1.00 75.56 81 ILE A O 1
ATOM 582 N N . HIS A 1 82 ? 5.738 -3.280 0.313 1.00 72.94 82 HIS A N 1
ATOM 583 C CA . HIS A 1 82 ? 4.786 -2.286 0.779 1.00 72.94 82 HIS A CA 1
ATOM 584 C C . HIS A 1 82 ? 5.454 -0.911 0.712 1.00 72.94 82 HIS A C 1
ATOM 586 O O . HIS A 1 82 ? 6.639 -0.833 1.025 1.00 72.94 82 HIS A O 1
ATOM 592 N N . PRO A 1 83 ? 4.751 0.179 0.371 1.00 66.50 83 PRO A N 1
ATOM 593 C CA . PRO A 1 83 ? 5.375 1.495 0.245 1.00 66.50 83 PRO A CA 1
ATOM 594 C C . PRO A 1 83 ? 5.896 2.038 1.592 1.00 66.50 83 PRO A C 1
ATOM 596 O O . PRO A 1 83 ? 5.084 2.391 2.451 1.00 66.50 83 PRO A O 1
ATOM 599 N N . PRO A 1 84 ? 7.218 2.206 1.813 1.00 69.31 84 PRO A N 1
ATOM 600 C CA . PRO A 1 84 ? 7.715 3.414 2.450 1.00 69.31 84 PRO A CA 1
ATOM 601 C C . PRO A 1 84 ? 7.693 4.583 1.455 1.00 69.31 84 PRO A C 1
ATOM 603 O O . PRO A 1 84 ? 7.577 5.720 1.896 1.00 69.31 84 PRO A O 1
ATOM 606 N N . GLU A 1 85 ? 7.765 4.303 0.145 1.00 85.25 85 GLU A N 1
ATOM 607 C CA . GLU A 1 85 ? 7.668 5.263 -0.958 1.00 85.25 85 GLU A CA 1
ATOM 608 C C . GLU A 1 85 ? 6.653 4.797 -2.013 1.00 85.25 85 GLU A C 1
ATOM 610 O O . GLU A 1 85 ? 6.617 3.615 -2.359 1.00 85.25 85 GLU A O 1
ATOM 615 N N . ASP A 1 86 ? 5.818 5.711 -2.511 1.00 87.81 86 ASP A N 1
ATOM 616 C CA . ASP A 1 86 ? 4.882 5.437 -3.607 1.00 87.81 86 ASP A CA 1
ATOM 617 C C . ASP A 1 86 ? 5.557 5.482 -4.994 1.00 87.81 86 ASP A C 1
ATOM 619 O O . ASP A 1 86 ? 6.729 5.831 -5.123 1.00 87.81 86 ASP A O 1
ATOM 623 N N . LEU A 1 87 ? 4.807 5.181 -6.064 1.00 86.19 87 LEU A N 1
ATOM 624 C CA . LEU A 1 87 ? 5.315 5.182 -7.449 1.00 86.19 87 LEU A CA 1
ATOM 625 C C . LEU A 1 87 ? 5.863 6.545 -7.924 1.00 86.19 87 LEU A C 1
ATOM 627 O O . LEU A 1 87 ? 6.513 6.619 -8.968 1.00 86.19 87 LEU A O 1
ATOM 631 N N . SER A 1 88 ? 5.597 7.632 -7.191 1.00 84.88 88 SER A N 1
ATOM 632 C CA . SER A 1 88 ? 6.161 8.961 -7.453 1.00 84.88 88 SER A CA 1
ATOM 633 C C . SER A 1 88 ? 7.442 9.250 -6.656 1.00 84.88 88 SER A C 1
ATOM 635 O O . SER A 1 88 ? 8.058 10.300 -6.852 1.00 84.88 88 SER A O 1
ATOM 637 N N . GLY A 1 89 ? 7.857 8.324 -5.786 1.00 83.75 89 GLY A N 1
ATOM 638 C CA . GLY A 1 89 ? 8.976 8.467 -4.854 1.00 83.75 89 GLY A CA 1
ATOM 639 C C . GLY A 1 89 ? 8.623 9.257 -3.591 1.00 83.75 89 GLY A C 1
ATOM 640 O O . GLY A 1 89 ? 9.518 9.730 -2.891 1.00 83.75 89 GLY A O 1
ATOM 641 N N . SER A 1 90 ? 7.335 9.476 -3.307 1.00 88.31 90 SER A N 1
ATOM 642 C CA . SER A 1 90 ? 6.912 10.158 -2.082 1.00 88.31 90 SER A CA 1
ATOM 643 C C . SER A 1 90 ? 6.897 9.182 -0.916 1.00 88.31 90 SER A C 1
ATOM 645 O O . SER A 1 90 ? 6.296 8.125 -1.038 1.00 88.31 90 SER A O 1
ATOM 647 N N . SER A 1 91 ? 7.474 9.566 0.224 1.00 89.31 91 SER A N 1
ATOM 648 C CA . SER A 1 91 ? 7.349 8.866 1.517 1.00 89.31 91 SER A CA 1
ATOM 649 C C . SER A 1 91 ? 6.441 9.593 2.515 1.00 89.31 91 SER A C 1
ATOM 651 O O . SER A 1 91 ? 6.364 9.232 3.690 1.00 89.31 91 SER A O 1
ATOM 653 N N . ASP A 1 92 ? 5.755 10.649 2.070 1.00 92.06 92 ASP A N 1
ATOM 654 C CA . ASP A 1 92 ? 4.879 11.441 2.928 1.00 92.06 92 ASP A CA 1
ATOM 655 C C . ASP A 1 92 ? 3.561 10.685 3.182 1.00 92.06 92 ASP A C 1
ATOM 657 O O . ASP A 1 92 ? 2.828 10.442 2.221 1.00 92.06 92 ASP A O 1
ATOM 661 N N . PRO A 1 93 ? 3.191 10.362 4.436 1.00 91.50 93 PRO A N 1
ATOM 662 C CA . PRO A 1 93 ? 1.918 9.706 4.752 1.00 91.50 93 PRO A CA 1
ATOM 663 C C . PRO A 1 93 ? 0.676 10.553 4.412 1.00 91.50 93 PRO A C 1
ATOM 665 O O . PRO A 1 93 ? -0.436 10.030 4.395 1.00 91.50 93 PRO A O 1
ATOM 668 N N . ALA A 1 94 ? 0.825 11.847 4.109 1.00 93.44 94 ALA A N 1
ATOM 669 C CA . ALA A 1 94 ? -0.243 12.657 3.521 1.00 93.44 94 ALA A CA 1
ATOM 670 C C . ALA A 1 94 ? -0.442 12.391 2.012 1.00 93.44 94 ALA A C 1
ATOM 672 O O . ALA A 1 94 ? -1.469 12.770 1.439 1.00 93.44 94 ALA A O 1
ATOM 673 N N . SER A 1 95 ? 0.500 11.711 1.352 1.00 92.81 95 SER A N 1
ATOM 674 C CA . SER A 1 95 ? 0.359 11.238 -0.029 1.00 92.81 95 SER A CA 1
ATOM 675 C C . SER A 1 95 ? -0.492 9.977 -0.064 1.00 92.81 95 SER A C 1
ATOM 677 O O . SER A 1 95 ? -0.310 9.067 0.739 1.00 92.81 95 SER A O 1
ATOM 679 N N . ARG A 1 96 ? -1.418 9.891 -1.022 1.00 90.56 96 ARG A N 1
ATOM 680 C CA . ARG A 1 96 ? -2.353 8.762 -1.115 1.00 90.56 96 ARG A CA 1
ATOM 681 C C . ARG A 1 96 ? -1.654 7.411 -1.315 1.00 90.56 96 ARG A C 1
ATOM 683 O O . ARG A 1 96 ? -2.118 6.429 -0.748 1.00 90.56 96 ARG A O 1
ATOM 690 N N . GLY A 1 97 ? -0.575 7.361 -2.098 1.00 89.44 97 GLY A N 1
ATOM 691 C CA . GLY A 1 97 ? 0.163 6.120 -2.359 1.00 89.44 97 GLY A CA 1
ATOM 692 C C . GLY A 1 97 ? 0.905 5.572 -1.134 1.00 89.44 97 GLY A C 1
ATOM 693 O O . GLY A 1 97 ? 1.165 4.376 -1.064 1.00 89.44 97 GLY A O 1
ATOM 694 N N . VAL A 1 98 ? 1.179 6.424 -0.139 1.00 91.06 98 VAL A N 1
ATOM 695 C CA . VAL A 1 98 ? 1.814 6.040 1.131 1.00 91.06 98 VAL A CA 1
ATOM 696 C C . VAL A 1 98 ? 0.750 5.834 2.206 1.00 91.06 98 VAL A C 1
ATOM 698 O O . VAL A 1 98 ? 0.579 4.724 2.706 1.00 91.06 98 VAL A O 1
ATOM 701 N N . GLY A 1 99 ? 0.004 6.896 2.524 1.00 91.88 99 GLY A N 1
ATOM 702 C CA . GLY A 1 99 ? -1.089 6.903 3.489 1.00 91.88 99 GLY A CA 1
ATOM 703 C C . GLY A 1 99 ? -0.768 6.196 4.803 1.00 91.88 99 GLY A C 1
ATOM 704 O O . GLY A 1 99 ? 0.319 6.324 5.369 1.00 91.88 99 GLY A O 1
ATOM 705 N N . ALA A 1 100 ? -1.740 5.427 5.286 1.00 91.38 100 ALA A N 1
ATOM 706 C CA . ALA A 1 100 ? -1.662 4.700 6.543 1.00 91.38 100 ALA A CA 1
ATOM 707 C C . ALA A 1 100 ? -1.097 3.270 6.409 1.00 91.38 100 ALA A C 1
ATOM 709 O O . ALA A 1 100 ? -1.305 2.477 7.329 1.00 91.38 100 ALA A O 1
ATOM 710 N N . HIS A 1 101 ? -0.384 2.914 5.325 1.00 90.69 101 HIS A N 1
ATOM 711 C CA . HIS A 1 101 ? 0.174 1.559 5.140 1.00 90.69 101 HIS A CA 1
ATOM 712 C C . HIS A 1 101 ? 0.968 1.101 6.365 1.00 90.69 101 HIS A C 1
ATOM 714 O O . HIS A 1 101 ? 0.668 0.061 6.947 1.00 90.69 101 HIS A O 1
ATOM 720 N N . MET A 1 102 ? 1.923 1.917 6.822 1.00 86.00 102 MET A N 1
ATOM 721 C CA . MET A 1 102 ? 2.753 1.564 7.976 1.00 86.00 102 MET A CA 1
ATOM 722 C C . MET A 1 102 ? 1.938 1.389 9.258 1.00 86.00 102 MET A C 1
ATOM 724 O O . MET A 1 102 ? 2.214 0.470 10.018 1.00 86.00 102 MET A O 1
ATOM 728 N N . ALA A 1 103 ? 0.904 2.205 9.479 1.00 87.62 103 ALA A N 1
ATOM 729 C CA . ALA A 1 103 ? 0.047 2.066 10.655 1.00 87.62 103 ALA A CA 1
ATOM 730 C C . ALA A 1 103 ? -0.705 0.722 10.674 1.00 87.62 103 ALA A C 1
ATOM 732 O O . ALA A 1 103 ? -0.896 0.146 11.743 1.00 87.62 103 ALA A O 1
ATOM 733 N N . HIS A 1 104 ? -1.095 0.212 9.502 1.00 88.50 104 HIS A N 1
ATOM 734 C CA . HIS A 1 104 ? -1.763 -1.083 9.362 1.00 88.50 104 HIS A CA 1
ATOM 735 C C . HIS A 1 104 ? -0.782 -2.256 9.473 1.00 88.50 104 HIS A C 1
ATOM 737 O O . HIS A 1 104 ? -1.065 -3.225 10.172 1.00 88.50 104 HIS A O 1
ATOM 743 N N . LEU A 1 105 ? 0.389 -2.160 8.840 1.00 85.69 105 LEU A N 1
ATOM 744 C CA . LEU A 1 105 ? 1.376 -3.244 8.812 1.00 85.69 105 LEU A CA 1
ATOM 745 C C . LEU A 1 105 ? 2.149 -3.398 10.128 1.00 85.69 105 LEU A C 1
ATOM 747 O O . LEU A 1 105 ? 2.598 -4.495 10.450 1.00 85.69 105 LEU A O 1
ATOM 751 N N . SER A 1 106 ? 2.306 -2.317 10.897 1.00 84.81 106 SER A N 1
ATOM 752 C CA . SER A 1 106 ? 3.055 -2.319 12.160 1.00 84.81 106 SER A CA 1
ATOM 753 C C . SER A 1 106 ? 2.169 -2.259 13.406 1.00 84.81 106 SER A C 1
ATOM 755 O O . SER A 1 106 ? 2.667 -1.955 14.493 1.00 84.81 106 SER A O 1
ATOM 757 N N . THR A 1 107 ? 0.858 -2.470 13.272 1.00 84.38 107 THR A N 1
ATOM 758 C CA . THR A 1 107 ? -0.037 -2.486 14.433 1.00 84.38 107 THR A CA 1
ATOM 759 C C . THR A 1 107 ? 0.298 -3.653 15.362 1.00 84.38 107 THR A C 1
ATOM 761 O O . THR A 1 107 ? 0.639 -4.745 14.918 1.00 84.38 107 THR A O 1
ATOM 764 N N . GLN A 1 108 ? 0.179 -3.424 16.668 1.00 86.19 108 GLN A N 1
ATOM 765 C CA . GLN A 1 108 ? 0.302 -4.477 17.685 1.00 86.19 108 GLN A CA 1
ATOM 766 C C . GLN A 1 108 ? -1.065 -5.006 18.134 1.00 86.19 108 GLN A C 1
ATOM 768 O O . GLN A 1 108 ? -1.134 -5.951 18.911 1.00 86.19 108 GLN A O 1
ATOM 773 N N . ALA A 1 109 ? -2.152 -4.395 17.654 1.00 82.94 109 ALA A N 1
ATOM 774 C CA . ALA A 1 109 ? -3.511 -4.747 18.040 1.00 82.94 109 ALA A CA 1
ATOM 775 C C . ALA A 1 109 ? -4.018 -6.020 17.354 1.00 82.94 109 ALA A C 1
ATOM 777 O O . ALA A 1 109 ? -5.089 -6.499 17.679 1.00 82.94 109 ALA A O 1
ATOM 778 N N . THR A 1 110 ? -3.316 -6.569 16.371 1.00 87.00 110 THR A N 1
ATOM 779 C CA . THR A 1 110 ? -3.732 -7.813 15.721 1.00 87.00 110 THR A CA 1
ATOM 780 C C . THR A 1 110 ? -2.529 -8.496 15.081 1.00 87.00 110 THR A C 1
ATOM 782 O O . THR A 1 110 ? -1.434 -7.931 15.037 1.00 87.00 110 THR A O 1
ATOM 785 N N . THR A 1 111 ? -2.713 -9.718 14.584 1.00 88.50 111 THR A N 1
ATOM 786 C CA . THR A 1 111 ? -1.777 -10.308 13.618 1.00 88.50 111 THR A CA 1
ATOM 787 C C . THR A 1 111 ? -1.570 -9.355 12.440 1.00 88.50 111 THR A C 1
ATOM 789 O O . THR A 1 111 ? -2.549 -8.709 12.063 1.00 88.50 111 THR A O 1
ATOM 792 N N . PRO A 1 112 ? -0.372 -9.302 11.825 1.00 84.88 112 PRO A N 1
ATOM 793 C CA . PRO A 1 112 ? -0.105 -8.414 10.698 1.00 84.88 112 PRO A CA 1
ATOM 794 C C . PRO A 1 112 ? -1.228 -8.446 9.662 1.00 84.88 112 PRO A C 1
ATOM 796 O O . PRO A 1 112 ? -1.685 -9.526 9.284 1.00 84.88 112 PRO A O 1
ATOM 799 N N . LEU A 1 113 ? -1.684 -7.260 9.261 1.00 87.88 113 LEU A N 1
ATOM 800 C CA . LEU A 1 113 ? -2.645 -7.133 8.176 1.00 87.88 113 LEU A CA 1
ATOM 801 C C . LEU A 1 113 ? -1.950 -7.469 6.862 1.00 87.88 113 LEU A C 1
ATOM 803 O O . LEU A 1 113 ? -0.811 -7.056 6.629 1.00 87.88 113 LEU A O 1
ATOM 807 N N . GLU A 1 114 ? -2.638 -8.231 6.028 1.00 88.31 114 GLU A N 1
ATOM 808 C CA . GLU A 1 114 ? -2.144 -8.647 4.725 1.00 88.31 114 GLU A CA 1
ATOM 809 C C . GLU A 1 114 ? -2.683 -7.705 3.646 1.00 88.31 114 GLU A C 1
ATOM 811 O O . GLU A 1 114 ? -3.665 -6.983 3.831 1.00 88.31 114 GLU A O 1
ATOM 816 N N . CYS A 1 115 ? -2.005 -7.649 2.504 1.00 89.44 115 CYS A N 1
ATOM 817 C CA . CYS A 1 115 ? -2.372 -6.720 1.439 1.00 89.44 115 CYS A CA 1
ATOM 818 C C . CYS A 1 115 ? -3.786 -7.014 0.898 1.00 89.44 115 CYS A C 1
ATOM 820 O O . CYS A 1 115 ? -4.520 -6.088 0.549 1.00 89.44 115 CYS A O 1
ATOM 822 N N . ASP A 1 116 ? -4.182 -8.289 0.890 1.00 91.00 116 ASP A N 1
ATOM 823 C CA . ASP A 1 116 ? -5.493 -8.780 0.462 1.00 91.00 116 ASP A CA 1
ATOM 824 C C . ASP A 1 116 ? -6.621 -8.561 1.482 1.00 91.00 116 ASP A C 1
ATOM 826 O O . ASP A 1 116 ? -7.793 -8.758 1.156 1.00 91.00 116 ASP A O 1
ATOM 830 N N . ASP A 1 117 ? -6.316 -8.037 2.675 1.00 91.38 117 ASP A N 1
ATOM 831 C CA . ASP A 1 117 ? -7.348 -7.512 3.574 1.00 91.38 117 ASP A CA 1
ATOM 832 C C . ASP A 1 117 ? -8.057 -6.285 2.955 1.00 91.38 117 ASP A C 1
ATOM 834 O O . ASP A 1 117 ? -9.232 -6.030 3.250 1.00 91.38 117 ASP A O 1
ATOM 838 N N . CYS A 1 118 ? -7.374 -5.545 2.070 1.00 91.06 118 CYS A N 1
ATOM 839 C CA . CYS A 1 118 ? -7.875 -4.311 1.453 1.00 91.06 118 CYS A CA 1
ATOM 840 C C . CYS A 1 118 ? -7.818 -4.301 -0.079 1.00 91.06 118 CYS A C 1
ATOM 842 O O . CYS A 1 118 ? -8.673 -3.673 -0.704 1.00 91.06 118 CYS A O 1
ATOM 844 N N . HIS A 1 119 ? -6.815 -4.932 -0.684 1.00 92.38 119 HIS A N 1
ATOM 845 C CA . HIS A 1 119 ? -6.539 -4.829 -2.113 1.00 92.38 119 HIS A CA 1
ATOM 846 C C . HIS A 1 119 ? -6.734 -6.150 -2.846 1.00 92.38 119 HIS A C 1
ATOM 848 O O . HIS A 1 119 ? -6.482 -7.224 -2.312 1.00 92.38 119 HIS A O 1
ATOM 854 N N . GLN A 1 120 ? -7.099 -6.080 -4.124 1.00 91.88 120 GLN A N 1
ATOM 855 C CA . GLN A 1 120 ? -6.933 -7.240 -4.991 1.00 91.88 120 GLN A CA 1
ATOM 856 C C . GLN A 1 120 ? -5.460 -7.341 -5.396 1.00 91.88 120 GLN A C 1
ATOM 858 O O . GLN A 1 120 ? -4.977 -6.521 -6.170 1.00 91.88 120 GLN A O 1
ATOM 863 N N . ILE A 1 121 ? -4.745 -8.350 -4.896 1.00 90.19 121 ILE A N 1
ATOM 864 C CA . ILE A 1 121 ? -3.347 -8.572 -5.282 1.00 90.19 121 ILE A CA 1
ATOM 865 C C . ILE A 1 121 ? -3.298 -9.219 -6.669 1.00 90.19 121 ILE A C 1
ATOM 867 O O . ILE A 1 121 ? -3.887 -10.290 -6.852 1.00 90.19 121 ILE A O 1
ATOM 871 N N . PRO A 1 122 ? -2.624 -8.599 -7.655 1.00 91.50 122 PRO A N 1
ATOM 872 C CA . PRO A 1 122 ? -2.508 -9.176 -8.985 1.00 91.50 122 PRO A CA 1
ATOM 873 C C . PRO A 1 122 ? -1.755 -10.507 -8.965 1.00 91.50 122 PRO A C 1
ATOM 875 O O . PRO A 1 122 ? -0.865 -10.727 -8.142 1.00 91.50 122 PRO A O 1
ATOM 878 N N . ALA A 1 123 ? -2.057 -11.392 -9.917 1.00 90.94 123 ALA A N 1
ATOM 879 C CA . ALA A 1 123 ? -1.366 -12.681 -10.022 1.00 90.94 123 ALA A CA 1
ATOM 880 C C . ALA A 1 123 ? 0.111 -12.548 -10.457 1.00 90.94 123 ALA A C 1
ATOM 882 O O . ALA A 1 123 ? 0.873 -13.512 -10.359 1.00 90.94 123 ALA A O 1
ATOM 883 N N . GLY A 1 124 ? 0.509 -11.378 -10.964 1.00 89.88 124 GLY A N 1
ATOM 884 C CA . GLY A 1 124 ? 1.876 -11.039 -11.349 1.00 89.88 124 GLY A CA 1
ATOM 885 C C . GLY A 1 124 ? 1.937 -9.796 -12.239 1.00 89.88 124 GLY A C 1
ATOM 886 O O . GLY A 1 124 ? 0.912 -9.182 -12.528 1.00 89.88 124 GLY A O 1
ATOM 887 N N . PHE A 1 125 ? 3.139 -9.459 -12.719 1.00 91.44 125 PHE A N 1
ATOM 888 C CA . PHE A 1 125 ? 3.396 -8.240 -13.496 1.00 91.44 125 PHE A CA 1
ATOM 889 C C . PHE A 1 125 ? 2.466 -8.065 -14.709 1.00 91.44 125 PHE A C 1
ATOM 891 O O . PHE A 1 125 ? 1.923 -6.984 -14.912 1.00 91.44 125 PHE A O 1
ATOM 898 N N . ALA A 1 126 ? 2.257 -9.136 -15.480 1.00 90.69 126 ALA A N 1
ATOM 899 C CA . ALA A 1 126 ? 1.460 -9.127 -16.709 1.00 90.69 126 ALA A CA 1
ATOM 900 C C . ALA A 1 126 ? -0.057 -9.298 -16.486 1.00 90.69 126 ALA A C 1
ATOM 902 O O . ALA A 1 126 ? -0.798 -9.478 -17.458 1.00 90.69 126 ALA A O 1
ATOM 903 N N . ASP A 1 127 ? -0.526 -9.311 -15.235 1.00 93.38 127 ASP A N 1
ATOM 904 C CA . ASP A 1 127 ? -1.957 -9.325 -14.943 1.00 93.38 127 ASP A CA 1
ATOM 905 C C . ASP A 1 127 ? -2.600 -8.044 -15.511 1.00 93.38 127 ASP A C 1
ATOM 907 O O . ASP A 1 127 ? -2.134 -6.945 -15.203 1.00 93.38 127 ASP A O 1
ATOM 911 N N . PRO A 1 128 ? -3.660 -8.139 -16.337 1.00 90.31 128 PRO A N 1
ATOM 912 C CA . PRO A 1 128 ? -4.332 -6.961 -16.877 1.00 90.31 128 PRO A CA 1
ATOM 913 C C . PRO A 1 128 ? -4.887 -6.002 -15.817 1.00 90.31 128 PRO A C 1
ATOM 915 O O . PRO A 1 128 ? -5.140 -4.850 -16.149 1.00 90.31 128 PRO A O 1
ATOM 918 N N . ALA A 1 129 ? -5.103 -6.471 -14.583 1.00 89.94 129 ALA A N 1
ATOM 919 C CA . ALA A 1 129 ? -5.516 -5.641 -13.455 1.00 89.94 129 ALA A CA 1
ATOM 920 C C . ALA A 1 129 ? -4.337 -4.987 -12.707 1.00 89.94 129 ALA A C 1
ATOM 922 O O . ALA A 1 129 ? -4.571 -4.218 -11.793 1.00 89.94 129 ALA A O 1
ATOM 923 N N . HIS A 1 130 ? -3.076 -5.288 -13.043 1.00 92.69 130 HIS A N 1
ATOM 924 C CA . HIS A 1 130 ? -1.922 -4.697 -12.353 1.00 92.69 130 HIS A CA 1
ATOM 925 C C . HIS A 1 130 ? -1.570 -3.300 -12.881 1.00 92.69 130 HIS A C 1
ATOM 927 O O . HIS A 1 130 ? -1.413 -2.362 -12.105 1.00 92.69 130 HIS A O 1
ATOM 933 N N . ILE A 1 131 ? -1.410 -3.169 -14.203 1.00 92.19 131 ILE A N 1
ATOM 934 C CA . ILE A 1 131 ? -1.085 -1.906 -14.881 1.00 92.19 131 ILE A CA 1
ATOM 935 C C . ILE A 1 131 ? -2.219 -1.611 -15.862 1.00 92.19 131 ILE A C 1
ATOM 937 O O . ILE A 1 131 ? -2.146 -1.931 -17.050 1.00 92.19 131 ILE A O 1
ATOM 941 N N . ASP A 1 132 ? -3.295 -1.026 -15.348 1.00 90.31 132 ASP A N 1
ATOM 942 C CA . ASP A 1 132 ? -4.539 -0.798 -16.092 1.00 90.31 132 ASP A CA 1
ATOM 943 C C . ASP A 1 132 ? -4.720 0.665 -16.563 1.00 90.31 132 ASP A C 1
ATOM 945 O O . ASP A 1 132 ? -5.646 0.994 -17.310 1.00 90.31 132 ASP A O 1
ATOM 949 N N . GLY A 1 133 ? -3.772 1.533 -16.192 1.00 87.38 133 GLY A N 1
ATOM 950 C CA . GLY A 1 133 ? -3.629 2.902 -16.681 1.00 87.38 133 GLY A CA 1
ATOM 951 C C . GLY A 1 133 ? -4.154 3.996 -15.753 1.00 87.38 133 GLY A C 1
ATOM 952 O O . GLY A 1 133 ? -3.982 5.173 -16.086 1.00 87.38 133 GLY A O 1
ATOM 953 N N . ASP A 1 134 ? -4.750 3.664 -14.606 1.00 87.25 134 ASP A N 1
ATOM 954 C CA . ASP A 1 134 ? -5.205 4.677 -13.643 1.00 87.25 134 ASP A CA 1
ATOM 955 C C . ASP A 1 134 ? -4.178 4.978 -12.527 1.00 87.25 134 ASP A C 1
ATOM 957 O O . ASP A 1 134 ? -4.260 6.021 -11.862 1.00 87.25 134 ASP A O 1
ATOM 961 N N . GLY A 1 135 ? -3.169 4.106 -12.395 1.00 85.69 135 GLY A N 1
ATOM 962 C CA . GLY A 1 135 ? -2.058 4.224 -11.452 1.00 85.69 135 GLY A CA 1
ATOM 963 C C . GLY A 1 135 ? -2.455 3.970 -9.998 1.00 85.69 135 GLY A C 1
ATOM 964 O O . GLY A 1 135 ? -1.829 4.536 -9.096 1.00 85.69 135 GLY A O 1
ATOM 965 N N . ARG A 1 136 ? -3.515 3.196 -9.755 1.00 87.62 136 ARG A N 1
ATOM 966 C CA . ARG A 1 136 ? -4.070 2.908 -8.430 1.00 87.62 136 ARG A CA 1
ATOM 967 C C . ARG A 1 136 ? -4.160 1.400 -8.238 1.00 87.62 136 ARG A C 1
ATOM 969 O O . ARG A 1 136 ? -4.345 0.656 -9.181 1.00 87.62 136 ARG A O 1
ATOM 976 N N . ALA A 1 137 ? -4.024 0.965 -6.990 1.00 89.62 137 ALA A N 1
ATOM 977 C CA . ALA A 1 137 ? -4.346 -0.405 -6.624 1.00 89.62 137 ALA A CA 1
ATOM 978 C C . ALA A 1 137 ? -5.844 -0.503 -6.313 1.00 89.62 137 ALA A C 1
ATOM 980 O O . ALA A 1 137 ? -6.370 0.294 -5.523 1.00 89.62 137 ALA A O 1
ATOM 981 N N . GLU A 1 138 ? -6.526 -1.494 -6.881 1.00 90.81 138 GLU A N 1
ATOM 982 C CA . GLU A 1 138 ? -7.946 -1.728 -6.632 1.00 90.81 138 GLU A CA 1
ATOM 983 C C . GLU A 1 138 ? -8.174 -2.064 -5.163 1.00 90.81 138 GLU A C 1
ATOM 985 O O . GLU A 1 138 ? -7.545 -2.962 -4.599 1.00 90.81 138 GLU A O 1
ATOM 990 N N . VAL A 1 139 ? -9.116 -1.359 -4.539 1.00 93.00 139 VAL A N 1
ATOM 991 C CA . VAL A 1 139 ? -9.578 -1.679 -3.187 1.00 93.00 139 VAL A CA 1
ATOM 992 C C . VAL A 1 139 ? -10.748 -2.648 -3.297 1.00 93.00 139 VAL A C 1
ATOM 994 O O . VAL A 1 139 ? -11.864 -2.265 -3.659 1.00 93.00 139 VAL A O 1
ATOM 997 N N . ILE A 1 140 ? -10.483 -3.910 -2.972 1.00 92.94 140 ILE A N 1
ATOM 998 C CA . ILE A 1 140 ? -11.476 -4.973 -2.837 1.00 92.94 140 ILE A CA 1
ATOM 999 C C . ILE A 1 140 ? -11.241 -5.615 -1.478 1.00 92.94 140 ILE A C 1
ATOM 1001 O O . ILE A 1 140 ? -10.281 -6.351 -1.282 1.00 92.94 140 ILE A O 1
ATOM 1005 N N . PHE A 1 141 ? -12.120 -5.301 -0.532 1.00 93.69 141 PHE A N 1
ATOM 1006 C CA . PHE A 1 141 ? -11.970 -5.727 0.853 1.00 93.69 141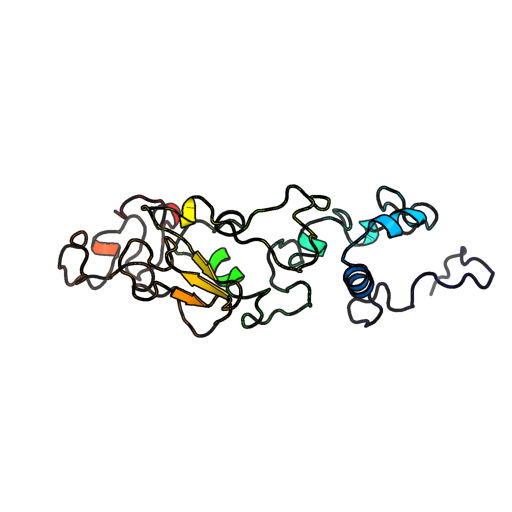 PHE A CA 1
ATOM 1007 C C . PHE A 1 141 ? -12.047 -7.250 1.010 1.00 93.69 141 PHE A C 1
ATOM 1009 O O . PHE A 1 141 ? -13.011 -7.880 0.562 1.00 93.69 141 PHE A O 1
ATOM 1016 N N . GLY A 1 142 ? -11.052 -7.807 1.702 1.00 92.19 142 GLY A N 1
ATOM 1017 C CA . GLY A 1 142 ? -10.967 -9.219 2.055 1.00 92.19 142 GLY A CA 1
ATOM 1018 C C . GLY A 1 142 ? -11.863 -9.611 3.232 1.00 92.19 142 GLY A C 1
ATOM 1019 O O . GLY A 1 142 ? -12.584 -8.796 3.819 1.00 92.19 142 GLY A O 1
ATOM 1020 N N . GLU A 1 143 ? -11.810 -10.893 3.607 1.00 90.69 143 GLU A N 1
ATOM 1021 C CA . GLU A 1 143 ? -12.684 -11.468 4.641 1.00 90.69 143 GLU A CA 1
ATOM 1022 C C . GLU A 1 143 ? -12.539 -10.767 5.997 1.00 90.69 143 GLU A C 1
ATOM 1024 O O . GLU A 1 143 ? -13.543 -10.515 6.670 1.00 90.69 143 GLU A O 1
ATOM 1029 N N . ARG A 1 144 ? -11.317 -10.376 6.382 1.00 88.19 144 ARG A N 1
ATOM 1030 C CA . ARG A 1 144 ? -11.068 -9.704 7.663 1.00 88.19 144 ARG A CA 1
ATOM 1031 C C . ARG A 1 144 ? -11.852 -8.401 7.782 1.00 88.19 144 ARG A C 1
ATOM 1033 O O . ARG A 1 144 ? -12.501 -8.177 8.805 1.00 88.19 144 ARG A O 1
ATOM 1040 N N . ALA A 1 145 ? -11.867 -7.578 6.735 1.00 89.38 145 ALA A N 1
ATOM 1041 C CA . ALA A 1 145 ? -12.606 -6.317 6.711 1.00 89.38 145 ALA A CA 1
ATOM 1042 C C . ALA A 1 145 ? -14.136 -6.508 6.763 1.00 89.38 145 ALA A C 1
ATOM 1044 O O . ALA A 1 145 ? -14.837 -5.611 7.238 1.00 89.38 145 ALA A O 1
ATOM 1045 N N . LEU A 1 146 ? -14.638 -7.670 6.322 1.00 88.81 146 LEU A N 1
ATOM 1046 C CA . LEU A 1 146 ? -16.056 -8.066 6.299 1.00 88.81 146 LEU A CA 1
ATOM 1047 C C . LEU A 1 146 ? -16.538 -8.742 7.598 1.00 88.81 146 LEU A C 1
ATOM 1049 O O . LEU A 1 146 ? -17.732 -9.019 7.757 1.00 88.81 146 LEU A O 1
ATOM 1053 N N . THR A 1 147 ? -15.626 -9.021 8.531 1.00 86.81 147 THR A N 1
ATOM 1054 C CA . THR A 1 1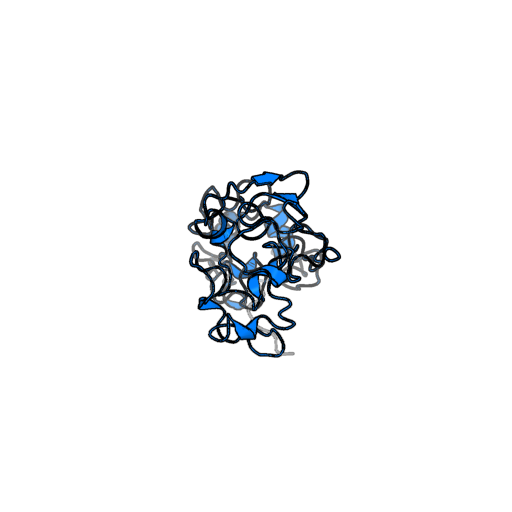47 ? -15.915 -9.715 9.795 1.00 86.81 147 THR A CA 1
ATOM 1055 C C . THR A 1 147 ? -17.078 -9.067 10.555 1.00 86.81 147 THR A C 1
ATOM 1057 O O . THR A 1 147 ? -17.275 -7.853 10.532 1.00 86.81 147 THR A O 1
ATOM 1060 N N . GLY A 1 148 ? -17.889 -9.880 11.239 1.00 80.75 148 GLY A N 1
ATOM 1061 C CA . GLY A 1 148 ? -19.006 -9.382 12.053 1.00 80.75 148 GLY A CA 1
ATOM 1062 C C . GLY A 1 148 ? -20.187 -8.820 11.250 1.00 80.75 148 GLY A C 1
ATOM 1063 O O . GLY A 1 148 ? -21.050 -8.164 11.828 1.00 80.75 148 GLY A O 1
ATOM 1064 N N . GLY A 1 149 ? -20.249 -9.076 9.938 1.00 84.88 149 GLY A N 1
ATOM 1065 C CA . GLY A 1 149 ? -21.292 -8.540 9.059 1.00 84.88 149 GLY A CA 1
ATOM 1066 C C . GLY A 1 149 ? -21.053 -7.087 8.645 1.00 84.88 149 GLY A C 1
ATOM 1067 O O . GLY A 1 149 ? -21.997 -6.417 8.219 1.00 84.88 149 GLY A O 1
ATOM 1068 N N . ALA A 1 150 ? -19.812 -6.611 8.784 1.00 88.62 150 ALA A N 1
ATOM 1069 C CA . ALA A 1 150 ? -19.390 -5.304 8.314 1.00 88.62 150 ALA A CA 1
ATOM 1070 C C . ALA A 1 150 ? -19.642 -5.158 6.805 1.00 88.62 150 ALA A C 1
ATOM 1072 O O . ALA A 1 150 ? -19.584 -6.125 6.041 1.00 88.62 150 ALA A O 1
ATOM 1073 N N . MET A 1 151 ? -19.916 -3.929 6.367 1.00 91.19 151 MET A N 1
ATOM 1074 C CA . MET A 1 151 ? -20.140 -3.595 4.957 1.00 91.19 151 MET A CA 1
ATOM 1075 C C . MET A 1 151 ? -19.153 -2.503 4.530 1.00 91.19 151 MET A C 1
ATOM 1077 O O . MET A 1 151 ? -19.565 -1.348 4.403 1.00 91.19 151 MET A O 1
ATOM 1081 N N . PRO A 1 152 ? -17.865 -2.847 4.344 1.00 94.19 152 PRO A N 1
ATOM 1082 C CA . PRO A 1 152 ? -16.815 -1.926 3.940 1.00 94.19 152 PRO A CA 1
ATOM 1083 C C . PRO A 1 152 ? -17.180 -1.097 2.713 1.00 94.19 152 PRO A C 1
ATOM 1085 O O . PRO A 1 152 ? -17.711 -1.611 1.727 1.00 94.19 152 PRO A O 1
ATOM 1088 N N . ILE A 1 153 ? -16.837 0.184 2.759 1.00 93.69 153 ILE A N 1
ATOM 1089 C CA . ILE A 1 153 ? -16.952 1.107 1.633 1.00 93.69 153 ILE A CA 1
ATOM 1090 C C . ILE A 1 153 ? -15.637 1.867 1.518 1.00 93.69 153 ILE A C 1
ATOM 1092 O O . ILE A 1 153 ? -15.139 2.400 2.512 1.00 93.69 153 ILE A O 1
ATOM 1096 N N . TYR A 1 154 ? -15.110 1.938 0.298 1.00 94.81 154 TYR A N 1
ATOM 1097 C CA . TYR A 1 154 ? -14.013 2.825 -0.059 1.00 94.81 154 TYR A CA 1
ATOM 1098 C C . TYR A 1 154 ? -14.520 3.901 -1.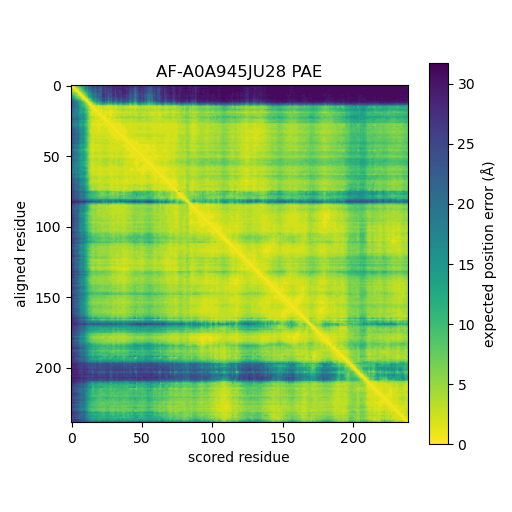018 1.00 94.81 154 TYR A C 1
ATOM 1100 O O . TYR A 1 154 ? -15.057 3.589 -2.083 1.00 94.81 154 TYR A O 1
ATOM 1108 N N . ASP A 1 155 ? -14.364 5.165 -0.631 1.00 95.12 155 ASP A N 1
ATOM 1109 C CA . ASP A 1 155 ? -14.584 6.309 -1.507 1.00 95.12 155 ASP A CA 1
ATOM 1110 C C . ASP A 1 155 ? -13.245 6.751 -2.096 1.00 95.12 155 ASP A C 1
ATOM 1112 O O . ASP A 1 155 ? -12.375 7.308 -1.413 1.00 95.12 155 ASP A O 1
ATOM 1116 N N . VAL A 1 156 ? -13.090 6.498 -3.394 1.00 91.62 156 VAL A N 1
ATOM 1117 C CA . VAL A 1 156 ? -11.860 6.808 -4.114 1.00 91.62 156 VAL A CA 1
ATOM 1118 C C . VAL A 1 156 ? -11.605 8.309 -4.203 1.00 91.62 156 VAL A C 1
ATOM 1120 O O . VAL A 1 156 ? -10.453 8.719 -4.178 1.00 91.62 156 VAL A O 1
ATOM 1123 N N . ASP A 1 157 ? -12.609 9.175 -4.271 1.00 92.00 157 ASP A N 1
ATOM 1124 C CA . ASP A 1 157 ? -12.361 10.612 -4.419 1.00 92.00 157 ASP A CA 1
ATOM 1125 C C . ASP A 1 157 ? -11.881 11.212 -3.098 1.00 92.00 157 ASP A C 1
ATOM 1127 O O . ASP A 1 157 ? -10.928 11.996 -3.069 1.00 92.00 157 ASP A O 1
ATOM 1131 N N . MET A 1 158 ? -12.461 10.760 -1.989 1.00 92.69 158 MET A N 1
ATOM 1132 C CA . MET A 1 158 ? -12.114 11.223 -0.647 1.00 92.69 158 MET A CA 1
ATOM 1133 C C . MET A 1 158 ? -10.935 10.478 -0.014 1.00 92.69 158 MET A C 1
ATOM 1135 O O . MET A 1 158 ? -10.469 10.898 1.044 1.00 92.69 158 MET A O 1
ATOM 1139 N N . ALA A 1 159 ? -10.459 9.390 -0.632 1.00 93.62 159 ALA A N 1
ATOM 1140 C CA . ALA A 1 159 ? -9.554 8.430 0.004 1.00 93.62 159 ALA A CA 1
ATOM 1141 C C . ALA A 1 159 ? -10.076 8.002 1.384 1.00 93.62 159 ALA A C 1
ATOM 1143 O O . ALA A 1 159 ? -9.313 7.934 2.350 1.00 93.62 159 ALA A O 1
ATOM 1144 N N . SER A 1 160 ? -11.390 7.797 1.498 1.00 94.00 160 SER A N 1
ATOM 1145 C CA . SER A 1 160 ? -12.023 7.488 2.774 1.00 94.00 160 SER A CA 1
ATOM 1146 C C . SER A 1 160 ? -12.500 6.050 2.828 1.00 94.00 160 SER A C 1
ATOM 1148 O O . SER A 1 160 ? -12.999 5.490 1.853 1.00 94.00 160 SER A O 1
ATOM 1150 N N . CYS A 1 161 ? -12.330 5.454 4.000 1.00 93.62 161 CYS A N 1
ATOM 1151 C CA . CYS A 1 161 ? -12.775 4.108 4.310 1.00 93.62 161 CYS A CA 1
ATOM 1152 C C . CYS A 1 161 ? -13.873 4.219 5.360 1.00 93.62 161 CYS A C 1
ATOM 1154 O O . CYS A 1 161 ? -13.738 4.973 6.325 1.00 93.62 161 CYS A O 1
ATOM 1156 N N . ALA A 1 162 ? -14.953 3.470 5.193 1.00 92.56 162 ALA A N 1
ATOM 1157 C CA . ALA A 1 162 ? -16.046 3.438 6.151 1.00 92.56 162 ALA A CA 1
ATOM 1158 C C . ALA A 1 162 ? -16.584 2.024 6.318 1.00 92.56 162 ALA A C 1
ATOM 1160 O O . ALA A 1 162 ? -16.474 1.197 5.412 1.00 92.56 162 ALA A O 1
ATOM 1161 N N . ASN A 1 163 ? -17.220 1.776 7.463 1.00 89.31 163 ASN A N 1
ATOM 1162 C CA . ASN A 1 163 ? -17.950 0.540 7.751 1.00 89.31 163 ASN A CA 1
ATOM 1163 C C . ASN A 1 163 ? -17.116 -0.747 7.609 1.00 89.31 163 ASN A C 1
ATOM 1165 O O . ASN A 1 163 ? -17.687 -1.825 7.435 1.00 89.31 163 ASN A O 1
ATOM 1169 N N . THR A 1 164 ? -15.785 -0.657 7.686 1.00 89.38 164 THR A N 1
ATOM 1170 C CA . THR A 1 164 ? -14.938 -1.843 7.845 1.00 89.38 164 THR A CA 1
ATOM 1171 C C . THR A 1 164 ? -15.070 -2.361 9.269 1.00 89.38 164 THR A C 1
ATOM 1173 O O . THR A 1 164 ? -15.462 -1.624 10.178 1.00 89.38 164 THR A O 1
ATOM 1176 N N . TYR A 1 165 ? -14.716 -3.625 9.486 1.00 85.12 165 TYR A N 1
ATOM 1177 C CA . TYR A 1 165 ? -14.709 -4.205 10.826 1.00 85.12 165 TYR A CA 1
ATOM 1178 C C . TYR A 1 165 ? -13.891 -3.373 11.839 1.00 85.12 165 TYR A C 1
ATOM 1180 O O . TYR A 1 165 ? -14.326 -3.195 12.976 1.00 85.12 165 TYR A O 1
ATOM 1188 N N . CYS A 1 166 ? -12.761 -2.796 11.408 1.00 79.81 166 CYS A N 1
ATOM 1189 C CA . CYS A 1 166 ? -11.877 -1.978 12.246 1.00 79.81 166 CYS A CA 1
ATOM 1190 C C . CYS A 1 166 ? -12.330 -0.511 12.342 1.00 79.81 166 CYS A C 1
ATOM 1192 O O . CYS A 1 166 ? -12.390 0.041 13.436 1.00 79.81 166 CYS A O 1
ATOM 1194 N N . HIS A 1 167 ? -12.731 0.116 11.231 1.00 87.44 167 HIS A N 1
ATOM 1195 C CA . HIS A 1 167 ? -13.279 1.481 11.213 1.00 87.44 167 HIS A CA 1
ATOM 1196 C C . HIS A 1 167 ? -14.799 1.437 11.425 1.00 87.44 167 HIS A C 1
ATOM 1198 O O . HIS A 1 167 ? -15.611 1.830 10.587 1.00 87.44 167 HIS A O 1
ATOM 1204 N N . SER A 1 168 ? -15.110 0.852 12.588 1.00 71.00 168 SER A N 1
ATOM 1205 C CA . SER A 1 168 ? -16.341 0.802 13.387 1.00 71.00 168 SER A CA 1
ATOM 1206 C C . SER A 1 168 ? -17.642 0.301 12.750 1.00 71.00 168 SER A C 1
ATOM 1208 O O . SER A 1 168 ? -18.704 0.439 13.364 1.00 71.00 168 SER A O 1
ATOM 1210 N N . GLY A 1 169 ? -17.594 -0.379 11.606 1.00 64.81 169 GLY A N 1
ATOM 1211 C CA . GLY A 1 169 ? -18.746 -1.004 10.938 1.00 64.81 169 GLY A CA 1
ATOM 1212 C C . GLY A 1 169 ? -19.316 -2.259 11.607 1.00 64.81 169 GLY A C 1
ATOM 1213 O O . GLY A 1 169 ? -19.824 -3.128 10.906 1.00 64.81 169 GLY A O 1
ATOM 1214 N N . GLY A 1 170 ? -19.243 -2.371 12.939 1.00 60.41 170 GLY A N 1
ATOM 1215 C CA . GLY A 1 170 ? -19.778 -3.521 13.680 1.00 60.41 170 GLY A CA 1
ATOM 1216 C C . GLY A 1 170 ? -19.743 -3.444 15.212 1.00 60.41 170 GLY A C 1
ATOM 1217 O O . GLY A 1 170 ? -20.385 -4.270 15.851 1.00 60.41 170 GLY A O 1
ATOM 1218 N N . ARG A 1 171 ? -19.031 -2.480 15.823 1.00 72.88 171 ARG A N 1
ATOM 1219 C CA . ARG A 1 171 ? -18.816 -2.452 17.290 1.00 72.88 171 ARG A CA 1
ATOM 1220 C C . ARG A 1 171 ? -18.961 -1.073 17.961 1.00 72.88 171 ARG A C 1
ATOM 1222 O O . ARG A 1 171 ? -18.492 -0.869 19.078 1.00 72.88 171 ARG A O 1
ATOM 1229 N N . PHE A 1 172 ? -19.622 -0.113 17.304 1.00 76.56 172 PHE A N 1
ATOM 1230 C CA . PHE A 1 172 ? -19.948 1.220 17.859 1.00 76.56 172 PHE A CA 1
ATOM 1231 C C . PHE A 1 172 ? -18.742 2.072 18.307 1.00 76.56 172 PHE A C 1
ATOM 1233 O O . PHE A 1 172 ? -18.877 2.912 19.199 1.00 76.56 172 PHE A O 1
ATOM 1240 N N . GLY A 1 173 ? -17.568 1.855 17.709 1.00 79.81 173 GLY A N 1
ATOM 1241 C CA . GLY A 1 173 ? -16.407 2.723 17.897 1.00 79.81 173 GLY A CA 1
ATOM 1242 C C . GLY A 1 173 ? -16.634 4.151 17.388 1.00 79.81 173 GLY A C 1
ATOM 1243 O O . GLY A 1 173 ? -17.583 4.429 16.650 1.00 79.81 173 GLY A O 1
ATOM 1244 N N . LEU A 1 174 ? -15.773 5.070 17.824 1.00 80.69 174 LEU A N 1
ATOM 1245 C CA . LEU A 1 174 ? -15.943 6.507 17.587 1.00 80.69 174 LEU A CA 1
ATOM 1246 C C . LEU A 1 174 ? -15.620 6.960 16.155 1.00 80.69 174 LEU A C 1
ATOM 1248 O O . LEU A 1 174 ? -16.088 8.031 15.767 1.00 80.69 174 LE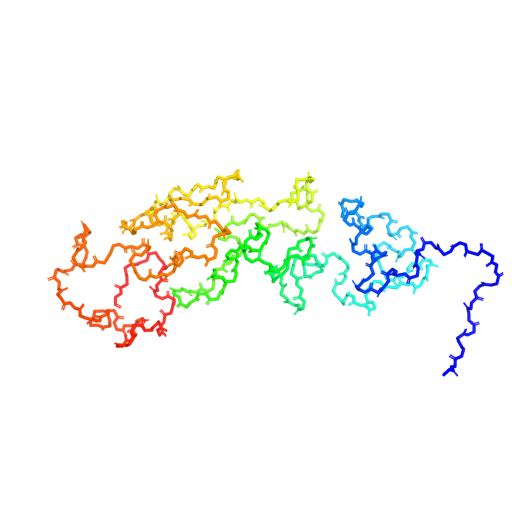U A O 1
ATOM 1252 N N . ASN A 1 175 ? -14.893 6.155 15.370 1.00 81.44 175 ASN A N 1
ATOM 1253 C CA . ASN A 1 175 ? -14.397 6.546 14.046 1.00 81.44 175 ASN A CA 1
ATOM 1254 C C . ASN A 1 175 ? -14.873 5.593 12.928 1.00 81.44 175 ASN A C 1
ATOM 1256 O O . ASN A 1 175 ? -14.069 4.891 12.310 1.00 81.44 175 ASN A O 1
ATOM 1260 N N . PRO A 1 176 ? -16.188 5.578 12.621 1.00 84.31 176 PRO A N 1
ATOM 1261 C CA . PRO A 1 176 ? -16.774 4.696 11.606 1.00 84.31 176 PRO A CA 1
ATOM 1262 C C . PRO A 1 176 ? -16.416 5.086 10.163 1.00 84.31 176 PRO A C 1
ATOM 1264 O O . PRO A 1 176 ? -16.819 4.431 9.199 1.00 84.31 176 PRO A O 1
ATOM 1267 N N . THR A 1 177 ? -15.745 6.221 9.985 1.00 89.94 177 THR A N 1
ATOM 1268 C CA . THR A 1 177 ? -15.293 6.738 8.697 1.00 89.94 177 THR A CA 1
ATOM 1269 C C . THR A 1 177 ? -13.978 7.459 8.913 1.00 89.94 177 THR A C 1
ATOM 1271 O O . THR A 1 177 ? -13.903 8.360 9.746 1.00 89.94 177 THR A O 1
ATOM 1274 N N . VAL A 1 178 ? -12.965 7.068 8.150 1.00 92.06 178 VAL A N 1
ATOM 1275 C CA . VAL A 1 178 ? -11.595 7.570 8.270 1.00 92.06 178 VAL A CA 1
ATOM 1276 C C . VAL A 1 178 ? -11.055 7.985 6.913 1.00 92.06 178 VAL A C 1
ATOM 1278 O O . VAL A 1 178 ? -11.547 7.544 5.875 1.00 92.06 178 VAL A O 1
ATOM 1281 N N . THR A 1 179 ? -10.021 8.819 6.917 1.00 94.38 179 THR A N 1
ATOM 1282 C CA . THR A 1 179 ? -9.302 9.227 5.706 1.00 94.38 179 THR A CA 1
ATOM 1283 C C . THR A 1 179 ? -7.926 8.576 5.690 1.00 94.38 179 THR A C 1
ATOM 1285 O O . THR A 1 179 ? -7.141 8.755 6.618 1.00 94.38 179 THR A O 1
ATOM 1288 N N . TRP A 1 180 ? -7.635 7.843 4.615 1.00 93.31 180 TRP A N 1
ATOM 1289 C CA . TRP A 1 180 ? -6.440 7.015 4.436 1.00 93.31 180 TRP A CA 1
ATOM 1290 C C . TRP A 1 180 ? -5.121 7.773 4.621 1.00 93.31 180 TRP A C 1
ATOM 1292 O O . TRP A 1 180 ? -4.170 7.248 5.190 1.00 93.31 180 TRP A O 1
ATOM 1302 N N . ASN A 1 181 ? -5.065 9.012 4.144 1.00 93.88 181 ASN A N 1
ATOM 1303 C CA . ASN A 1 181 ? -3.871 9.850 4.137 1.00 93.88 181 ASN A CA 1
ATOM 1304 C C . ASN A 1 181 ? -3.993 11.046 5.098 1.00 93.88 181 ASN A C 1
ATOM 1306 O O . ASN A 1 181 ? -3.556 12.152 4.783 1.00 93.88 181 ASN A O 1
ATOM 1310 N N . ASN A 1 182 ? -4.617 10.834 6.263 1.00 93.38 182 ASN A N 1
ATOM 1311 C CA . ASN A 1 182 ? -4.664 11.811 7.352 1.00 93.38 182 ASN A CA 1
ATOM 1312 C C . ASN A 1 182 ? -3.784 11.359 8.539 1.00 93.38 182 ASN A C 1
ATOM 1314 O O . ASN A 1 182 ? -4.289 10.725 9.469 1.00 93.38 182 ASN A O 1
ATOM 1318 N N . PRO A 1 183 ? -2.480 11.693 8.548 1.00 88.06 183 PRO A N 1
ATOM 1319 C CA . PRO A 1 183 ? -1.558 11.239 9.592 1.00 88.06 183 PRO A CA 1
ATOM 1320 C C . PRO A 1 183 ? -1.857 11.807 10.992 1.00 88.06 183 PRO A C 1
ATOM 1322 O O . PRO A 1 183 ? -1.322 11.306 11.978 1.00 88.06 183 PRO A O 1
ATOM 1325 N N . GLU A 1 184 ? -2.711 12.828 11.113 1.00 87.25 184 GLU A N 1
ATOM 1326 C CA . GLU A 1 184 ? -3.045 13.460 12.398 1.00 87.25 184 GLU A CA 1
ATOM 1327 C C . GLU A 1 184 ? -4.220 12.783 13.128 1.00 87.25 184 GLU A C 1
ATOM 1329 O O . GLU A 1 184 ? -4.480 13.082 14.293 1.00 87.25 184 GLU A O 1
ATOM 1334 N N . ALA A 1 185 ? -4.938 11.870 12.467 1.00 81.75 185 ALA A N 1
ATOM 1335 C CA . ALA A 1 185 ? -6.240 11.380 12.921 1.00 81.75 185 ALA A CA 1
ATOM 1336 C C . ALA A 1 185 ? -6.201 10.412 14.128 1.00 81.75 185 ALA A C 1
ATOM 1338 O O . ALA A 1 185 ? -7.226 10.191 14.765 1.00 81.75 185 ALA A O 1
ATOM 1339 N N . ASN A 1 186 ? -5.024 9.872 14.481 1.00 80.50 186 ASN A N 1
ATOM 1340 C CA . ASN A 1 186 ? -4.808 8.945 15.608 1.00 80.50 186 ASN A CA 1
ATOM 1341 C C . ASN A 1 186 ? -5.873 7.828 15.723 1.00 80.50 186 ASN A C 1
ATOM 1343 O O . ASN A 1 186 ? -6.408 7.538 16.794 1.00 80.50 186 ASN A O 1
ATOM 1347 N N . GLU A 1 187 ? -6.169 7.195 14.590 1.00 82.50 187 GLU A N 1
ATOM 1348 C CA . GLU A 1 187 ? -7.271 6.239 14.425 1.00 82.50 187 GLU A CA 1
ATOM 1349 C C . GLU A 1 187 ? -7.075 4.905 15.167 1.00 82.50 187 GLU A C 1
ATOM 1351 O O . GLU A 1 187 ? -8.022 4.140 15.317 1.00 82.50 187 GLU A O 1
ATOM 1356 N N . GLY A 1 188 ? -5.865 4.621 15.657 1.00 79.06 188 GLY A N 1
ATOM 1357 C CA . GLY A 1 188 ? -5.531 3.389 16.384 1.00 79.06 188 GLY A CA 1
ATOM 1358 C C . GLY A 1 188 ? -5.732 3.447 17.903 1.00 79.06 188 GLY A C 1
ATOM 1359 O O . GLY A 1 188 ? -5.376 2.496 18.593 1.00 79.06 188 GLY A O 1
ATOM 1360 N N . ALA A 1 189 ? -6.237 4.556 18.451 1.00 81.31 189 ALA A N 1
ATOM 1361 C CA . ALA A 1 189 ? -6.460 4.678 19.891 1.00 81.31 189 ALA A CA 1
ATOM 1362 C C . ALA A 1 189 ? -7.608 3.776 20.385 1.00 81.31 189 ALA A C 1
ATOM 1364 O O . ALA A 1 189 ? -8.598 3.565 19.691 1.00 81.31 189 ALA A O 1
ATOM 1365 N N . CYS A 1 190 ? -7.536 3.293 21.627 1.00 80.69 190 CYS A N 1
ATOM 1366 C CA . CYS A 1 190 ? -8.635 2.529 22.221 1.00 80.69 190 CYS A CA 1
ATOM 1367 C C . CYS A 1 190 ? -9.959 3.316 22.143 1.00 80.69 190 CYS A C 1
ATOM 1369 O O . CYS A 1 190 ? -10.000 4.516 22.422 1.00 80.69 190 CYS A O 1
ATOM 1371 N N . GLY A 1 191 ? -11.051 2.639 21.785 1.00 78.88 191 GLY A N 1
ATOM 1372 C CA . GLY A 1 191 ? -12.369 3.264 21.622 1.00 78.88 191 GLY A CA 1
ATOM 1373 C C . GLY A 1 191 ? -12.715 3.725 20.203 1.00 78.88 191 GLY A C 1
ATOM 1374 O O . GLY A 1 191 ? -13.883 4.006 19.925 1.00 78.88 191 GLY A O 1
ATOM 1375 N N . THR A 1 192 ? -11.747 3.787 19.285 1.00 81.25 192 THR A N 1
ATOM 1376 C CA . THR A 1 192 ? -12.009 4.148 17.879 1.00 81.25 192 THR A CA 1
ATOM 1377 C C . THR A 1 192 ? -12.651 2.992 17.107 1.00 81.25 192 THR A C 1
ATOM 1379 O O . THR A 1 192 ? -13.588 3.222 16.342 1.00 81.25 192 THR A O 1
ATOM 1382 N N . CYS A 1 193 ? -12.230 1.747 17.364 1.00 78.31 193 CYS A N 1
ATOM 1383 C CA . CYS A 1 193 ? -12.739 0.551 16.680 1.00 78.31 193 CYS A CA 1
ATOM 1384 C C . CYS A 1 193 ? -14.049 0.020 17.286 1.00 78.31 193 CYS A C 1
ATOM 1386 O O . CYS A 1 193 ? -15.024 -0.232 16.573 1.00 78.31 193 CYS A O 1
ATOM 1388 N N . HIS A 1 194 ? -14.098 -0.105 18.615 1.00 81.31 194 HIS A N 1
ATOM 1389 C CA . HIS A 1 194 ? -15.280 -0.526 19.368 1.00 81.31 194 HIS A CA 1
ATOM 1390 C C . HIS A 1 194 ? -15.541 0.397 20.555 1.00 81.31 194 HIS A C 1
ATOM 1392 O O . HIS A 1 194 ? -14.623 1.032 21.068 1.00 81.31 194 HIS A O 1
ATOM 1398 N N . ALA A 1 195 ? -16.789 0.468 21.012 1.00 77.94 195 ALA A N 1
ATOM 1399 C CA . ALA A 1 195 ? -17.122 1.258 22.188 1.00 77.94 195 ALA A CA 1
ATOM 1400 C C . ALA A 1 195 ? -16.407 0.721 23.441 1.00 77.94 195 ALA A C 1
ATOM 1402 O O . ALA A 1 195 ? -16.350 -0.489 23.675 1.00 77.94 195 ALA A O 1
ATOM 1403 N N . LEU A 1 196 ? -15.914 1.637 24.276 1.00 76.12 196 LEU A N 1
ATOM 1404 C CA . LEU A 1 196 ? -15.412 1.318 25.613 1.00 76.12 196 LEU A CA 1
ATOM 1405 C C . LEU A 1 196 ? -16.544 1.378 26.645 1.00 76.12 196 LEU A C 1
ATOM 1407 O O . LEU A 1 196 ? -17.535 2.089 26.466 1.00 76.12 196 LEU A O 1
ATOM 1411 N N . ALA A 1 197 ? -16.388 0.643 27.746 1.00 68.94 197 ALA A N 1
ATOM 1412 C CA . ALA A 1 197 ? -17.313 0.706 28.870 1.00 68.94 197 ALA A CA 1
ATOM 1413 C C . ALA A 1 197 ? -17.239 2.069 29.599 1.00 68.94 197 ALA A C 1
ATOM 1415 O O . ALA A 1 197 ? -16.142 2.594 29.792 1.00 68.94 197 ALA A O 1
ATOM 1416 N N . PRO A 1 198 ? -18.372 2.619 30.082 1.00 63.41 198 PRO A N 1
ATOM 1417 C CA . PRO A 1 198 ? -19.743 2.174 29.838 1.00 63.41 198 PRO A CA 1
ATOM 1418 C C . PRO A 1 198 ? -20.218 2.570 28.425 1.00 63.41 198 PRO A C 1
ATOM 1420 O O . PRO A 1 198 ? -20.438 3.746 28.144 1.00 63.41 198 PRO A O 1
ATOM 1423 N N . GLY A 1 199 ? -20.395 1.581 27.544 1.00 64.81 199 GLY A N 1
ATOM 1424 C CA . GLY A 1 199 ? -20.768 1.771 26.139 1.00 64.81 199 GLY A CA 1
ATOM 1425 C C . GLY A 1 199 ? -22.185 1.272 25.825 1.00 64.81 199 GLY A C 1
ATOM 1426 O O . GLY A 1 199 ? -22.807 0.624 26.670 1.00 64.81 199 GLY A O 1
ATOM 1427 N N . PRO A 1 200 ? -22.716 1.555 24.619 1.00 63.09 200 PRO A N 1
ATOM 1428 C CA . PRO A 1 200 ? -24.036 1.089 24.177 1.00 63.09 200 PRO A CA 1
ATOM 1429 C C . PRO A 1 200 ? -24.125 -0.439 24.029 1.00 63.09 200 PRO A C 1
ATOM 1431 O O . PRO A 1 200 ? -25.222 -0.991 23.964 1.00 63.09 200 PRO A O 1
ATOM 1434 N N . GLU A 1 201 ? -22.983 -1.122 23.974 1.00 62.78 201 GLU A N 1
ATOM 1435 C CA . GLU A 1 201 ? -22.902 -2.567 23.825 1.00 62.78 201 GLU A CA 1
ATOM 1436 C C . GLU A 1 201 ? -23.054 -3.267 25.185 1.00 62.78 201 GLU A C 1
ATOM 1438 O O . GLU A 1 201 ? -22.323 -3.001 26.139 1.00 62.78 201 GLU A O 1
ATOM 1443 N N . THR A 1 202 ? -24.005 -4.198 25.283 1.00 56.22 202 THR A N 1
ATOM 1444 C CA . THR A 1 202 ? -24.302 -4.952 26.516 1.00 56.22 202 THR A CA 1
ATOM 1445 C C . THR A 1 202 ? -23.249 -6.010 26.867 1.00 56.22 202 THR A C 1
ATOM 1447 O O . THR A 1 202 ? -23.414 -6.712 27.862 1.00 56.22 202 THR A O 1
ATOM 1450 N N . ALA A 1 203 ? -22.211 -6.168 26.036 1.00 58.84 203 ALA A N 1
ATOM 1451 C CA . ALA A 1 203 ? -21.167 -7.183 26.184 1.00 58.84 203 ALA A CA 1
ATOM 1452 C C . ALA A 1 203 ? -20.143 -6.831 27.275 1.00 58.84 203 ALA A C 1
ATOM 1454 O O . ALA A 1 203 ? -19.676 -7.721 27.984 1.00 58.84 203 ALA A O 1
ATOM 1455 N N . HIS A 1 204 ? -19.859 -5.542 27.482 1.00 65.75 204 HIS A N 1
ATOM 1456 C CA . HIS A 1 204 ? -19.095 -5.104 28.642 1.00 65.75 204 HIS A CA 1
ATOM 1457 C C . HIS A 1 204 ? -20.029 -4.984 29.845 1.00 65.75 204 HIS A C 1
ATOM 1459 O O . HIS A 1 204 ? -20.971 -4.182 29.859 1.00 65.75 204 HIS A O 1
ATOM 1465 N N . VAL A 1 205 ? -19.749 -5.752 30.899 1.00 60.16 205 VAL A N 1
ATOM 1466 C CA . VAL A 1 205 ? -20.307 -5.444 32.218 1.00 60.16 205 VAL A CA 1
ATOM 1467 C C . VAL A 1 205 ? -19.953 -3.993 32.557 1.00 60.16 205 VAL A C 1
ATOM 1469 O O . VAL A 1 205 ? -18.865 -3.527 32.235 1.00 60.16 205 VAL A O 1
ATOM 1472 N N . GLN A 1 206 ? -20.880 -3.256 33.172 1.00 57.88 206 GLN A N 1
ATOM 1473 C CA . GLN A 1 206 ? -20.665 -1.868 33.603 1.00 57.88 206 GLN A CA 1
ATOM 1474 C C . GLN A 1 206 ? -19.694 -1.853 34.793 1.00 57.88 206 GLN A C 1
ATOM 1476 O O . GLN A 1 206 ? -20.075 -1.616 35.939 1.00 57.88 206 GLN A O 1
ATOM 1481 N N . VAL A 1 207 ? -18.441 -2.204 34.533 1.00 55.50 207 VAL A N 1
ATOM 1482 C CA . VAL A 1 207 ? -17.352 -2.206 35.494 1.00 55.50 207 VAL A CA 1
ATOM 1483 C C . VAL A 1 207 ? -16.542 -0.947 35.267 1.00 55.50 207 VAL A C 1
ATOM 1485 O O . VAL A 1 207 ? -16.185 -0.609 34.144 1.00 55.50 207 VAL A O 1
ATOM 1488 N N . ASN A 1 208 ? -16.244 -0.241 36.351 1.00 56.66 208 ASN A N 1
ATOM 1489 C CA . ASN A 1 208 ? -15.264 0.836 36.334 1.00 56.66 208 ASN A CA 1
ATOM 1490 C C . ASN A 1 208 ? -13.862 0.206 36.401 1.00 56.66 208 ASN A C 1
ATOM 1492 O O . ASN A 1 208 ? -13.153 0.342 37.397 1.00 56.66 208 ASN A O 1
ATOM 1496 N N . ALA A 1 209 ? -13.546 -0.627 35.407 1.00 60.03 209 ALA A N 1
ATOM 1497 C CA . ALA A 1 209 ? -12.246 -1.257 35.275 1.00 60.03 209 ALA A CA 1
ATOM 1498 C C . ALA A 1 209 ? -11.279 -0.214 34.715 1.00 60.03 209 ALA A C 1
ATOM 1500 O O . ALA A 1 209 ? -11.501 0.334 33.642 1.00 60.03 209 ALA A O 1
ATOM 1501 N N . THR A 1 210 ? -10.218 0.078 35.460 1.00 68.69 210 THR A N 1
ATOM 1502 C CA . THR A 1 210 ? -9.159 1.002 35.031 1.00 68.69 210 THR A CA 1
ATOM 1503 C C . THR A 1 210 ? -8.114 0.331 34.135 1.00 68.69 210 THR A C 1
ATOM 1505 O O . THR A 1 210 ? -7.140 0.984 33.791 1.00 68.69 210 THR A O 1
ATOM 1508 N N . SER A 1 211 ? -8.273 -0.963 33.828 1.00 78.50 211 SER A N 1
ATOM 1509 C CA . SER A 1 211 ? -7.383 -1.755 32.968 1.00 78.50 211 SER A CA 1
ATOM 1510 C C . SER A 1 211 ? -8.158 -2.904 32.318 1.00 78.50 211 SER A C 1
ATOM 1512 O O . SER A 1 211 ? -8.981 -3.555 32.977 1.00 78.50 211 SER A O 1
ATOM 1514 N N . CYS A 1 212 ? -7.876 -3.169 31.043 1.00 82.06 212 CYS A N 1
ATOM 1515 C CA . CYS A 1 212 ? -8.539 -4.201 30.242 1.00 82.06 212 CYS A CA 1
ATOM 1516 C C . CYS A 1 212 ? -8.132 -5.617 30.680 1.00 82.06 212 CYS A C 1
ATOM 1518 O O . CYS A 1 212 ? -8.946 -6.545 30.659 1.00 82.06 212 CYS A O 1
ATOM 1520 N N . ALA A 1 213 ? -6.901 -5.760 31.181 1.00 87.94 213 ALA A N 1
ATOM 1521 C CA . ALA A 1 213 ? -6.323 -7.018 31.655 1.00 87.94 213 ALA A CA 1
ATOM 1522 C C . ALA A 1 213 ? -7.077 -7.650 32.829 1.00 87.94 213 ALA A C 1
ATOM 1524 O O . ALA A 1 213 ? -6.876 -8.819 33.137 1.00 87.94 213 ALA A O 1
ATOM 1525 N N . ILE A 1 214 ? -7.962 -6.907 33.500 1.00 85.38 214 ILE A N 1
ATOM 1526 C CA . ILE A 1 214 ? -8.810 -7.461 34.562 1.00 85.38 214 ILE A CA 1
ATOM 1527 C C . ILE A 1 214 ? -9.708 -8.582 34.019 1.00 85.38 214 ILE A C 1
ATOM 1529 O O . ILE A 1 214 ? -9.971 -9.551 34.734 1.00 85.38 214 ILE A O 1
ATOM 1533 N N . CYS A 1 215 ? -10.173 -8.451 32.774 1.00 84.56 215 CYS A N 1
ATOM 1534 C CA . CYS A 1 215 ? -11.005 -9.454 32.115 1.00 84.56 215 CYS A CA 1
ATOM 1535 C C . CYS A 1 215 ? -10.302 -10.103 30.921 1.00 84.56 215 CYS A C 1
ATOM 1537 O O . CYS A 1 215 ? -10.454 -11.301 30.766 1.00 84.56 215 CYS A O 1
ATOM 1539 N N . HIS A 1 216 ? -9.494 -9.364 30.157 1.00 87.44 216 HIS A N 1
ATOM 1540 C CA . HIS A 1 216 ? -8.841 -9.834 28.926 1.00 87.44 216 HIS A CA 1
ATOM 1541 C C . HIS A 1 216 ? -7.365 -10.211 29.141 1.00 87.44 216 HIS A C 1
ATOM 1543 O O . HIS A 1 216 ? -6.502 -9.958 28.300 1.00 87.44 216 HIS A O 1
ATOM 1549 N N . ALA A 1 217 ? -7.046 -10.792 30.303 1.00 90.94 217 ALA A N 1
ATOM 1550 C CA . ALA A 1 217 ? -5.670 -11.083 30.726 1.00 90.94 217 ALA A CA 1
ATOM 1551 C C . ALA A 1 217 ? -4.911 -12.038 29.788 1.00 90.94 217 ALA A C 1
ATOM 1553 O O . ALA A 1 217 ? -3.697 -12.186 29.922 1.00 90.94 217 ALA A O 1
ATOM 1554 N N . SER A 1 218 ? -5.619 -12.746 28.901 1.00 91.06 218 SER A N 1
ATOM 1555 C CA . SER A 1 218 ? -5.008 -13.661 27.938 1.00 91.06 218 SER A CA 1
ATOM 1556 C C . SER A 1 218 ? -4.285 -12.932 26.801 1.00 91.06 218 SER A C 1
ATOM 1558 O O . SER A 1 218 ? -3.368 -13.494 26.210 1.00 91.06 218 SER A O 1
ATOM 1560 N N . MET A 1 219 ? -4.662 -11.679 26.535 1.00 91.00 219 MET A N 1
ATOM 1561 C CA . MET A 1 219 ? -4.252 -10.939 25.342 1.00 91.00 219 MET A CA 1
ATOM 1562 C C . MET A 1 219 ? -3.696 -9.549 25.625 1.00 91.00 219 MET A C 1
ATOM 1564 O O . MET A 1 219 ? -2.953 -9.033 24.793 1.00 91.00 219 MET A O 1
ATOM 1568 N N . ILE A 1 220 ? -4.004 -8.955 26.783 1.00 90.50 220 ILE A N 1
ATOM 1569 C CA . ILE A 1 220 ? -3.522 -7.625 27.162 1.00 90.50 220 ILE A CA 1
ATOM 1570 C C . ILE A 1 220 ? -2.978 -7.617 28.597 1.00 90.50 220 ILE A C 1
ATOM 1572 O O . ILE A 1 220 ? -3.539 -8.262 29.488 1.00 90.50 220 ILE A O 1
ATOM 1576 N N . ASP A 1 221 ? -1.866 -6.917 28.820 1.00 91.12 221 ASP A N 1
ATOM 1577 C CA . ASP A 1 221 ? -1.249 -6.772 30.141 1.00 91.12 221 ASP A CA 1
ATOM 1578 C C . ASP A 1 221 ? -1.808 -5.588 30.950 1.00 91.12 221 ASP A C 1
ATOM 1580 O O . ASP A 1 221 ? -2.662 -4.824 30.500 1.00 91.12 221 ASP A O 1
ATOM 1584 N N . ALA A 1 222 ? -1.346 -5.453 32.196 1.00 89.12 222 ALA A N 1
ATOM 1585 C CA . ALA A 1 222 ? -1.824 -4.428 33.124 1.00 89.12 222 ALA A CA 1
ATOM 1586 C C . ALA A 1 222 ? -1.504 -2.982 32.692 1.00 89.12 222 ALA A C 1
ATOM 1588 O O . ALA A 1 222 ? -2.104 -2.059 33.243 1.00 89.12 222 ALA A O 1
ATOM 1589 N N . ASP A 1 223 ? -0.587 -2.800 31.738 1.00 88.25 223 ASP A N 1
ATOM 1590 C CA . ASP A 1 223 ? -0.217 -1.514 31.144 1.00 88.25 223 ASP A CA 1
ATOM 1591 C C . ASP A 1 223 ? -0.948 -1.277 29.799 1.00 88.25 223 ASP A C 1
ATOM 1593 O O . ASP A 1 223 ? -0.613 -0.347 29.067 1.00 88.25 223 ASP A O 1
ATOM 1597 N N . ASP A 1 224 ? -1.954 -2.107 29.492 1.00 84.38 224 ASP A N 1
ATOM 1598 C CA . ASP A 1 224 ? -2.746 -2.127 28.259 1.00 84.38 224 ASP A CA 1
ATOM 1599 C C . ASP A 1 224 ? -1.911 -2.386 26.980 1.00 84.38 224 ASP A C 1
ATOM 1601 O O . ASP A 1 224 ? -2.271 -1.949 25.883 1.00 84.38 224 ASP A O 1
ATOM 1605 N N . ASN A 1 225 ? -0.810 -3.143 27.087 1.00 88.75 225 ASN A N 1
ATOM 1606 C CA . ASN A 1 225 ? -0.078 -3.641 25.918 1.00 88.75 225 ASN A CA 1
ATOM 1607 C C . ASN A 1 225 ? -0.596 -5.014 25.489 1.00 88.75 225 ASN A C 1
ATOM 1609 O O . ASN A 1 225 ? -0.811 -5.900 26.319 1.00 88.75 225 ASN A O 1
ATOM 1613 N N . PHE A 1 226 ? -0.726 -5.222 24.178 1.00 89.25 226 PHE A N 1
ATOM 1614 C CA . PHE A 1 226 ? -1.056 -6.531 23.624 1.00 89.25 226 PHE A CA 1
ATOM 1615 C C . PHE A 1 226 ? 0.093 -7.522 23.853 1.00 89.25 226 PHE A C 1
ATOM 1617 O O . PHE A 1 226 ? 1.210 -7.318 23.380 1.00 89.25 226 PHE A O 1
ATOM 1624 N N . ILE A 1 227 ? -0.197 -8.611 24.565 1.00 93.44 227 ILE A N 1
ATOM 1625 C CA . ILE A 1 227 ? 0.714 -9.744 24.792 1.00 93.44 227 ILE A CA 1
ATOM 1626 C C . ILE A 1 227 ? 0.400 -10.935 23.881 1.00 93.44 227 ILE A C 1
ATOM 1628 O O . ILE A 1 227 ? 1.276 -11.768 23.653 1.00 93.44 227 ILE A O 1
ATOM 1632 N N . ASP A 1 228 ? -0.818 -10.995 23.334 1.00 92.56 228 ASP A N 1
ATOM 1633 C CA . ASP A 1 228 ? -1.204 -11.939 22.285 1.00 92.56 228 ASP A CA 1
ATOM 1634 C C . ASP A 1 228 ? -2.167 -11.276 21.291 1.00 92.56 228 ASP A C 1
ATOM 1636 O O . ASP A 1 228 ? -3.387 -11.257 21.462 1.00 92.56 228 ASP A O 1
ATOM 1640 N N . ALA A 1 229 ? -1.596 -10.726 20.221 1.00 90.06 229 ALA A N 1
ATOM 1641 C CA . ALA A 1 229 ? -2.347 -10.057 19.166 1.00 90.06 229 ALA A CA 1
ATOM 1642 C C . ALA A 1 229 ? -3.187 -11.029 18.311 1.00 90.06 229 ALA A C 1
ATOM 1644 O O . ALA A 1 229 ? -4.064 -10.591 17.573 1.00 90.06 229 ALA A O 1
ATOM 1645 N N . SER A 1 230 ? -2.964 -12.348 18.404 1.00 91.00 230 SER A N 1
ATOM 1646 C CA . SER A 1 230 ? -3.775 -13.337 17.676 1.00 91.00 230 SER A CA 1
ATOM 1647 C C . SER A 1 230 ? -5.178 -13.512 18.252 1.00 91.00 230 SER A C 1
ATOM 1649 O O . SER A 1 230 ? -6.074 -14.038 17.587 1.00 91.00 230 SER A O 1
ATOM 1651 N N . LEU A 1 231 ? -5.377 -13.044 19.483 1.00 90.62 231 LEU A N 1
ATOM 1652 C CA . LEU A 1 231 ? -6.655 -13.101 20.172 1.00 90.62 231 LEU A CA 1
ATOM 1653 C C . LEU A 1 231 ? -7.509 -11.853 19.936 1.00 90.62 231 LEU A C 1
ATOM 1655 O O . LEU A 1 231 ? -8.715 -11.944 20.109 1.00 90.62 231 LEU A O 1
ATOM 1659 N N . HIS A 1 232 ? -6.921 -10.741 19.476 1.00 86.31 232 HIS A N 1
ATOM 1660 C CA . HIS A 1 232 ? -7.649 -9.510 19.170 1.00 86.31 232 HIS A CA 1
ATOM 1661 C C . HIS A 1 232 ? -7.912 -9.365 17.666 1.00 86.31 232 HIS A C 1
ATOM 1663 O O . HIS A 1 232 ? -7.018 -9.504 16.826 1.00 86.31 232 HIS A O 1
ATOM 1669 N N . MET A 1 233 ? -9.160 -9.041 17.323 1.00 80.94 233 MET A N 1
ATOM 1670 C CA . MET A 1 233 ? -9.634 -8.916 15.936 1.00 80.94 233 MET A CA 1
ATOM 1671 C C . MET A 1 233 ? -9.552 -10.214 15.109 1.00 80.94 233 MET A C 1
ATOM 1673 O O . MET A 1 233 ? -9.315 -10.180 13.903 1.00 80.94 233 MET A O 1
ATOM 1677 N N . ASN A 1 234 ? -9.814 -11.355 15.746 1.00 81.81 234 ASN A N 1
ATOM 1678 C CA . ASN A 1 234 ? -9.898 -12.676 15.104 1.00 81.81 234 ASN A CA 1
ATOM 1679 C C . ASN A 1 234 ? -11.344 -13.141 14.819 1.00 81.81 234 ASN A C 1
ATOM 1681 O O . ASN A 1 234 ? -11.565 -14.287 14.438 1.00 81.81 234 ASN A O 1
ATOM 1685 N N . GLY A 1 235 ? -12.330 -12.262 15.026 1.00 78.44 235 GLY A N 1
ATOM 1686 C CA . GLY A 1 235 ? -13.754 -12.553 14.834 1.00 78.44 235 GLY A CA 1
ATOM 1687 C C . GLY A 1 235 ? -14.458 -13.173 16.044 1.00 78.44 235 GLY A C 1
ATOM 1688 O O . GLY A 1 235 ? -15.685 -13.248 16.043 1.00 78.44 235 GLY A O 1
ATOM 1689 N N . GLU A 1 236 ? -13.723 -13.527 17.096 1.00 82.06 236 GLU A N 1
ATOM 1690 C CA . GLU A 1 236 ? -14.267 -14.039 18.353 1.00 82.06 236 GLU A CA 1
ATOM 1691 C C . GLU A 1 236 ? -14.287 -12.949 19.442 1.00 82.06 236 GLU A C 1
ATOM 1693 O O . GLU A 1 236 ? -13.682 -11.883 19.285 1.00 82.06 236 GLU A O 1
ATOM 1698 N N . PRO A 1 237 ? -15.037 -13.145 20.540 1.00 78.44 237 PRO A N 1
ATOM 1699 C CA . PRO A 1 237 ? -14.922 -12.296 21.715 1.00 78.44 237 PRO A CA 1
ATOM 1700 C C . PRO A 1 237 ? -13.543 -12.429 22.366 1.00 78.44 237 PRO A C 1
ATOM 1702 O O . PRO A 1 237 ? -13.086 -13.535 22.648 1.00 78.44 237 PRO A O 1
ATOM 1705 N N . ASP A 1 238 ? -12.946 -11.287 22.681 1.00 78.81 238 ASP A N 1
ATOM 1706 C CA . ASP A 1 238 ? -11.761 -11.180 23.526 1.00 78.81 238 ASP A CA 1
ATOM 1707 C C . ASP A 1 238 ? -12.079 -11.726 24.935 1.00 78.81 238 ASP A C 1
ATOM 1709 O O . ASP A 1 238 ? -13.076 -11.318 25.542 1.00 78.81 238 ASP A O 1
ATOM 1713 N N . LEU A 1 239 ? -11.255 -12.630 25.484 1.00 71.75 239 LEU A N 1
ATOM 1714 C CA . LEU A 1 239 ? -11.481 -13.300 26.784 1.00 71.75 239 LEU A CA 1
ATOM 1715 C C . LEU A 1 239 ? -10.260 -13.303 27.709 1.00 71.75 239 LEU A C 1
ATOM 1717 O O . LEU A 1 239 ? -9.122 -13.065 27.250 1.00 71.75 239 LEU A O 1
#

Mean predicted aligned error: 8.14 Å

Secondary structure (DSSP, 8-state):
----S---SS----SS-GGGG-TT-TT-HHHHHHHTTT--HHHHHHH-TTSS-GGGT--GGGT-TT-TTSHHHHSSBTTBSS-SS-TTS---TTSTTTTTHHHHHT-SSSS---GGGTB---SSTT-TTTS-SS----B---HHHHGGG---EEETTTTEEES-TTTTTTTB-S-SEEETT-TTS-TTSTTSSBPPSS-S-TTS-S---S-GGGT-TTTB-TTS-BS-TTSSSSSSPP-